Protein AF-A0A196SBV0-F1 (afdb_monomer_lite)

Radius of gyration: 21.86 Å; chains: 1; bounding box: 43×34×68 Å

Sequence (194 aa):
LLDDWTPYLQYMPNFSKSLNAQSQAASKAVFTDGDKLTALWTPADPPTWSLKLREDWLVMYRNDKDKEETWAPTTPEDLLDFARWIDAQKKAGVKEFEDVYAFSTAGGGNSLGVLGTWMPLMFGSVTVAPYGFYVDKNGEVQFGTTDGSYKEFLDYFKIIVEEQLIEPAWFTQQYAERKRTYAGKIGIEWMPGE

Organism: Blastocystis sp. subtype 1 (strain ATCC 50177 / NandII) (NCBI:txid478820)

Secondary structure (DSSP, 8-state):
-----GGGGGG-HHHHHHHTSGGGHHHHHHTEETTEE----PPPPPP-EEEEE-HHHHHHHHHHTT--TT----SHHHHHHHHHHHHHHHHTT-GGGTT-EEE----TTTS-TTHHHHGGGGTSS---TTTTEEE-TTS-EEEHHHHSHHHHHHHHHHHHHHTT-B-TTTTT--GGG-HHHHTT-EEEEEEE--

pLDDT: mean 91.01, std 7.14, range [54.16, 98.75]

Structure (mmCIF, N/CA/C/O backbone):
data_AF-A0A196SBV0-F1
#
_entry.id   AF-A0A196SBV0-F1
#
loop_
_atom_site.group_PDB
_atom_site.id
_atom_site.type_symbol
_atom_site.label_atom_id
_atom_site.label_alt_id
_atom_site.label_comp_id
_atom_site.label_asym_id
_atom_site.label_entity_id
_atom_site.label_seq_id
_atom_site.pdbx_PDB_ins_code
_atom_site.Cartn_x
_atom_site.Cartn_y
_atom_site.Cartn_z
_atom_site.occupancy
_atom_site.B_iso_or_equiv
_atom_site.auth_seq_id
_atom_site.auth_comp_id
_atom_site.auth_asym_id
_atom_site.auth_atom_id
_atom_site.pdbx_PDB_model_num
ATOM 1 N N . LEU A 1 1 ? 3.068 -8.689 -40.888 1.00 69.75 1 LEU A N 1
ATOM 2 C CA . LEU A 1 1 ? 2.992 -7.488 -40.028 1.00 69.75 1 LEU A CA 1
ATOM 3 C C . LEU A 1 1 ? 4.033 -6.492 -40.516 1.00 69.75 1 LEU A C 1
ATOM 5 O O . LEU A 1 1 ? 5.006 -6.937 -41.110 1.00 69.75 1 LEU A O 1
ATOM 9 N N . LEU A 1 2 ? 3.801 -5.195 -40.311 1.00 82.56 2 LEU A N 1
ATOM 10 C CA . LEU A 1 2 ? 4.805 -4.156 -40.553 1.00 82.56 2 LEU A CA 1
ATOM 11 C C . LEU A 1 2 ? 5.931 -4.307 -39.514 1.00 82.56 2 LEU A C 1
ATOM 13 O O . LEU A 1 2 ? 5.620 -4.443 -38.332 1.00 82.56 2 LEU A O 1
ATOM 17 N N . ASP A 1 3 ? 7.190 -4.325 -39.944 1.00 90.19 3 ASP A N 1
ATOM 18 C CA . ASP A 1 3 ? 8.380 -4.493 -39.091 1.00 90.19 3 ASP A CA 1
ATOM 19 C C . ASP A 1 3 ? 9.165 -3.186 -38.877 1.00 90.19 3 ASP A C 1
ATOM 21 O O . ASP A 1 3 ? 10.023 -3.126 -38.000 1.00 90.19 3 ASP A O 1
ATOM 25 N N . ASP A 1 4 ? 8.859 -2.144 -39.655 1.00 95.44 4 ASP A N 1
ATOM 26 C CA . ASP A 1 4 ? 9.494 -0.832 -39.557 1.00 95.44 4 ASP A CA 1
ATOM 27 C C . ASP A 1 4 ? 8.491 0.315 -39.774 1.00 95.44 4 ASP A C 1
ATOM 29 O O . ASP A 1 4 ? 7.921 0.502 -40.854 1.00 95.44 4 ASP A O 1
ATOM 33 N N . TRP A 1 5 ? 8.294 1.107 -38.723 1.00 94.12 5 TRP A N 1
ATOM 34 C CA . TRP A 1 5 ? 7.449 2.297 -38.701 1.00 94.12 5 TRP A CA 1
ATOM 35 C C . TRP A 1 5 ? 8.190 3.577 -39.103 1.00 94.12 5 TRP A C 1
ATOM 37 O O . TRP A 1 5 ? 7.534 4.594 -39.351 1.00 94.12 5 TRP A O 1
ATOM 47 N N . THR A 1 6 ? 9.523 3.555 -39.208 1.00 94.44 6 THR A N 1
ATOM 48 C CA . THR A 1 6 ? 10.350 4.735 -39.508 1.00 94.44 6 THR A CA 1
ATOM 49 C C . THR A 1 6 ? 9.888 5.492 -40.767 1.00 94.44 6 THR A C 1
ATOM 51 O O . THR A 1 6 ? 9.714 6.713 -40.679 1.00 94.44 6 THR A O 1
ATOM 54 N N . PRO A 1 7 ? 9.564 4.840 -41.910 1.00 95.06 7 PRO A N 1
ATOM 55 C CA . PRO A 1 7 ? 9.099 5.539 -43.117 1.00 95.06 7 PRO A CA 1
ATOM 56 C C . PRO A 1 7 ? 7.773 6.296 -42.945 1.00 95.06 7 PRO A C 1
ATOM 58 O O . PRO A 1 7 ? 7.466 7.210 -43.716 1.00 95.06 7 PRO A O 1
ATOM 61 N N . TYR A 1 8 ? 6.981 5.920 -41.939 1.00 94.06 8 TYR A N 1
ATOM 62 C CA . TYR A 1 8 ? 5.645 6.456 -41.697 1.00 94.06 8 TYR A CA 1
ATOM 63 C C . TYR A 1 8 ? 5.640 7.624 -40.708 1.00 94.06 8 TYR A C 1
ATOM 65 O O . TYR A 1 8 ? 4.631 8.322 -40.606 1.00 94.06 8 TYR A O 1
ATOM 73 N N . LEU A 1 9 ? 6.755 7.893 -40.015 1.00 92.19 9 LEU A N 1
ATOM 74 C CA . LEU A 1 9 ? 6.856 8.989 -39.040 1.00 92.19 9 LEU A CA 1
ATOM 75 C C . LEU A 1 9 ? 6.539 10.360 -39.654 1.00 92.19 9 LEU A C 1
ATOM 77 O O . LEU A 1 9 ? 5.968 11.213 -38.975 1.00 92.19 9 LEU A O 1
ATOM 81 N N . GLN A 1 10 ? 6.819 10.547 -40.949 1.00 94.38 10 GLN A N 1
ATOM 82 C CA . GLN A 1 10 ? 6.453 11.760 -41.693 1.00 94.38 10 GLN A CA 1
ATOM 83 C C . GLN A 1 10 ? 4.937 12.033 -41.703 1.00 94.38 10 GLN A C 1
ATOM 85 O O . GLN A 1 10 ? 4.517 13.186 -41.745 1.00 94.38 10 GLN A O 1
ATOM 90 N N . TYR A 1 11 ? 4.116 10.983 -41.623 1.00 95.38 11 TYR A N 1
ATOM 91 C CA . TYR A 1 11 ? 2.656 11.077 -41.570 1.00 95.38 11 TYR A CA 1
ATOM 92 C C . TYR A 1 11 ? 2.125 11.151 -40.130 1.00 95.38 11 TYR A C 1
ATOM 94 O O . TYR A 1 11 ? 0.928 11.341 -39.924 1.00 95.38 11 TYR A O 1
ATOM 102 N N . MET A 1 12 ? 3.000 11.025 -39.124 1.00 93.19 12 MET A N 1
ATOM 103 C CA . MET A 1 12 ? 2.658 10.999 -37.698 1.00 93.19 12 MET A CA 1
ATOM 104 C C . MET A 1 12 ? 3.457 12.052 -36.905 1.00 93.19 12 MET A C 1
ATOM 106 O O . MET A 1 12 ? 4.153 11.714 -35.943 1.00 93.19 12 MET A O 1
ATOM 110 N N . PRO A 1 13 ? 3.363 13.348 -37.257 1.00 91.50 13 PRO A N 1
ATOM 111 C CA . PRO A 1 13 ? 4.232 14.391 -36.705 1.00 91.50 13 PRO A CA 1
ATOM 112 C C . PRO A 1 13 ? 4.116 14.547 -35.180 1.00 91.50 13 PRO A C 1
ATOM 114 O O . PRO A 1 13 ? 5.113 14.804 -34.506 1.00 91.50 13 PRO A O 1
ATOM 117 N N . ASN A 1 14 ? 2.928 14.329 -34.607 1.00 90.69 14 ASN A N 1
ATOM 118 C CA . ASN A 1 14 ? 2.725 14.385 -33.155 1.00 90.69 14 ASN A CA 1
ATOM 119 C C . ASN A 1 14 ? 3.425 13.228 -32.430 1.00 90.69 14 ASN A C 1
ATOM 121 O O . ASN A 1 14 ? 4.072 13.444 -31.405 1.00 90.69 14 ASN A O 1
ATOM 125 N N . PHE A 1 15 ? 3.351 12.017 -32.988 1.00 91.06 15 PHE A N 1
ATOM 126 C CA . PHE A 1 15 ? 4.073 10.867 -32.453 1.00 91.06 15 PHE A CA 1
ATOM 127 C C . PHE A 1 15 ? 5.584 11.061 -32.603 1.00 91.06 15 PHE A C 1
ATOM 129 O O . PHE A 1 15 ? 6.313 10.907 -31.631 1.00 91.06 15 PHE A O 1
ATOM 136 N N . SER A 1 16 ? 6.057 11.513 -33.771 1.00 90.25 16 SER A N 1
ATOM 137 C CA . SER A 1 16 ? 7.479 11.797 -34.002 1.00 90.25 16 SER A CA 1
ATOM 138 C C . SER A 1 16 ? 8.038 12.854 -33.042 1.00 90.25 16 SER A C 1
ATOM 140 O O . SER A 1 16 ? 9.202 12.769 -32.649 1.00 90.25 16 SER A O 1
ATOM 142 N N . LYS A 1 17 ? 7.228 13.844 -32.645 1.00 89.06 17 LYS A N 1
ATOM 143 C CA . LYS A 1 17 ? 7.596 14.821 -31.613 1.00 89.06 17 LYS A CA 1
ATOM 144 C C . LYS A 1 17 ? 7.701 14.162 -30.236 1.00 89.06 17 LYS A C 1
ATOM 146 O O . LYS A 1 17 ? 8.674 14.400 -29.527 1.00 89.06 17 LYS A O 1
ATOM 151 N N . SER A 1 18 ? 6.725 13.327 -29.877 1.00 87.69 18 SER A N 1
ATOM 152 C CA . SER A 1 18 ? 6.702 12.592 -28.605 1.00 87.69 18 SER A CA 1
ATOM 153 C C . SER A 1 18 ? 7.858 11.597 -28.483 1.00 87.69 18 SER A C 1
ATOM 155 O O . SER A 1 18 ? 8.461 11.495 -27.421 1.00 87.69 18 SER A O 1
ATOM 157 N N . LEU A 1 19 ? 8.209 10.907 -29.572 1.00 87.38 19 LEU A N 1
ATOM 158 C CA . LEU A 1 19 ? 9.269 9.895 -29.639 1.00 87.38 19 LEU A CA 1
ATOM 159 C C . LEU A 1 19 ? 10.607 10.396 -29.072 1.00 87.38 19 LEU A C 1
ATOM 161 O O . LEU A 1 19 ? 11.362 9.632 -28.483 1.00 87.38 19 LEU A O 1
ATOM 165 N N . ASN A 1 20 ? 10.907 11.680 -29.269 1.00 84.69 20 ASN A N 1
ATOM 166 C CA . ASN A 1 20 ? 12.174 12.288 -28.868 1.00 84.69 20 ASN A CA 1
ATOM 167 C C . ASN A 1 20 ? 12.105 13.000 -27.507 1.00 84.69 20 ASN A C 1
ATOM 169 O O . ASN A 1 20 ? 13.074 13.641 -27.104 1.00 84.69 20 ASN A O 1
ATOM 173 N N . ALA A 1 21 ? 10.981 12.904 -26.792 1.00 87.69 21 ALA A N 1
ATOM 174 C CA . ALA A 1 21 ? 10.891 13.385 -25.422 1.00 87.69 21 ALA A CA 1
ATOM 175 C C . ALA A 1 21 ? 11.697 12.476 -24.481 1.00 87.69 21 ALA A C 1
ATOM 177 O O . ALA A 1 21 ? 11.686 11.253 -24.621 1.00 87.69 21 ALA A O 1
ATOM 178 N N . GLN A 1 22 ? 12.348 13.064 -23.472 1.00 85.81 22 GLN A N 1
ATOM 179 C CA . GLN A 1 22 ? 13.142 12.312 -22.490 1.00 85.81 22 GLN A CA 1
ATOM 180 C C . GLN A 1 22 ? 12.317 11.225 -21.780 1.00 85.81 22 GLN A C 1
ATOM 182 O O . GLN A 1 22 ? 12.821 10.133 -21.535 1.00 85.81 22 GLN A O 1
ATOM 187 N N . SER A 1 23 ? 11.032 11.487 -21.520 1.00 83.25 23 SER A N 1
ATOM 188 C CA . SER A 1 23 ? 10.106 10.522 -20.911 1.00 83.25 23 SER A CA 1
ATOM 189 C C . SER A 1 23 ? 9.844 9.277 -21.765 1.00 83.25 23 SER A C 1
ATOM 191 O O . SER A 1 23 ? 9.350 8.285 -21.243 1.00 83.25 23 SER A O 1
ATOM 193 N N . GLN A 1 24 ? 10.166 9.309 -23.061 1.00 87.75 24 GLN A N 1
ATOM 194 C CA . GLN A 1 24 ? 9.970 8.196 -23.992 1.00 87.75 24 GLN A CA 1
ATOM 195 C C . GLN A 1 24 ? 11.267 7.439 -24.298 1.00 87.75 24 GLN A C 1
ATOM 197 O O . GLN A 1 24 ? 11.232 6.466 -25.047 1.00 87.75 24 GLN A O 1
ATOM 202 N N . ALA A 1 25 ? 12.407 7.852 -23.731 1.00 87.50 25 ALA A N 1
ATOM 203 C CA . ALA A 1 25 ? 13.714 7.296 -24.079 1.00 87.50 25 ALA A CA 1
ATOM 204 C C . ALA A 1 25 ? 13.798 5.778 -23.842 1.00 87.50 25 ALA A C 1
ATOM 206 O O . ALA A 1 25 ? 14.293 5.054 -24.704 1.00 87.50 25 ALA A O 1
ATOM 207 N N . ALA A 1 26 ? 13.263 5.294 -22.716 1.00 85.50 26 ALA A N 1
ATOM 208 C CA . ALA A 1 26 ? 13.253 3.868 -22.392 1.00 85.50 26 ALA A CA 1
ATOM 209 C C . ALA A 1 26 ? 12.385 3.066 -23.375 1.00 85.50 26 ALA A C 1
ATOM 211 O O . ALA A 1 26 ? 12.860 2.106 -23.974 1.00 85.50 26 ALA A O 1
ATOM 212 N N . SER A 1 27 ? 11.140 3.494 -23.609 1.00 88.81 27 SER A N 1
ATOM 213 C CA . SER A 1 27 ? 10.242 2.841 -24.572 1.00 88.81 27 SER A CA 1
ATOM 214 C C . SER A 1 27 ? 10.819 2.856 -25.987 1.00 88.81 27 SER A C 1
ATOM 216 O O . SER A 1 27 ? 10.769 1.845 -26.681 1.00 88.81 27 SER A O 1
ATOM 218 N N . LYS A 1 28 ? 11.441 3.970 -26.395 1.00 90.12 28 LYS A N 1
ATOM 219 C CA . LYS A 1 28 ? 12.124 4.076 -27.686 1.00 90.12 28 LYS A CA 1
ATOM 220 C C . LYS A 1 28 ? 13.259 3.069 -27.807 1.00 90.12 28 LYS A C 1
ATOM 222 O O . LYS A 1 28 ? 13.342 2.416 -28.837 1.00 90.12 28 LYS A O 1
ATOM 227 N N . ALA A 1 29 ? 14.091 2.911 -26.779 1.00 88.75 29 ALA A N 1
ATOM 228 C CA . ALA A 1 29 ? 15.166 1.921 -26.789 1.00 88.75 29 ALA A CA 1
ATOM 229 C C . ALA A 1 29 ? 14.636 0.482 -26.924 1.00 88.75 29 ALA A C 1
ATOM 231 O O . ALA A 1 29 ? 15.217 -0.309 -27.655 1.00 88.75 29 ALA A O 1
ATOM 232 N N . VAL A 1 30 ? 13.515 0.158 -26.272 1.00 88.44 30 VAL A N 1
ATOM 233 C CA . VAL A 1 30 ? 12.894 -1.178 -26.342 1.00 88.44 30 VAL A CA 1
ATOM 234 C C . VAL A 1 30 ? 12.272 -1.459 -27.712 1.00 88.44 30 VAL A C 1
ATOM 236 O O . VAL A 1 30 ? 12.349 -2.580 -28.206 1.00 88.44 30 VAL A O 1
ATOM 239 N N . PHE A 1 31 ? 11.657 -0.453 -28.335 1.00 92.12 31 PHE A N 1
ATOM 240 C CA . PHE A 1 31 ? 10.947 -0.597 -29.611 1.00 92.12 31 PHE A CA 1
ATOM 241 C C . PHE A 1 31 ? 11.755 -0.130 -30.825 1.00 92.12 31 PHE A C 1
ATOM 243 O O . PHE A 1 31 ? 11.181 0.118 -31.885 1.00 92.12 31 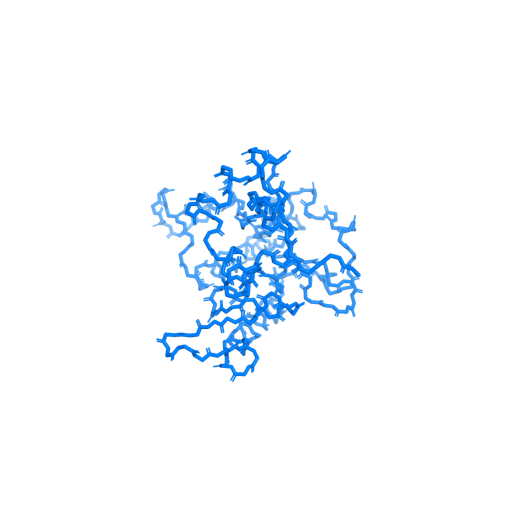PHE A O 1
ATOM 250 N N . THR A 1 32 ? 13.075 -0.003 -30.686 1.00 92.62 32 THR A N 1
ATOM 251 C CA . THR A 1 32 ? 13.975 0.296 -31.803 1.00 92.62 32 THR A CA 1
ATOM 252 C C . THR A 1 32 ? 14.979 -0.840 -31.963 1.00 92.62 32 THR A C 1
ATOM 254 O O . THR A 1 32 ? 15.697 -1.167 -31.023 1.00 92.62 32 THR A O 1
ATOM 257 N N . ASP A 1 33 ? 15.043 -1.423 -33.159 1.00 92.62 33 ASP A N 1
ATOM 258 C CA . ASP A 1 33 ? 16.046 -2.420 -33.543 1.00 92.62 33 ASP A CA 1
ATOM 259 C C . ASP A 1 33 ? 16.971 -1.817 -34.609 1.00 92.62 33 ASP A C 1
ATOM 261 O O . ASP A 1 33 ? 16.584 -1.620 -35.766 1.00 92.62 33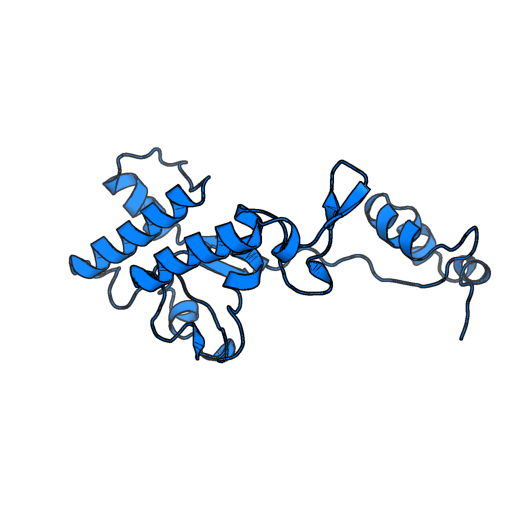 ASP A O 1
ATOM 265 N N . GLY A 1 34 ? 18.181 -1.431 -34.196 1.00 90.19 34 GLY A N 1
ATOM 266 C CA . GLY A 1 34 ? 19.082 -0.620 -35.016 1.00 90.19 34 GLY A CA 1
ATOM 267 C C . GLY A 1 34 ? 18.456 0.735 -35.357 1.00 90.19 34 GLY A C 1
ATOM 268 O O . GLY A 1 34 ? 18.211 1.546 -34.469 1.00 90.19 34 GLY A O 1
ATOM 269 N N . ASP A 1 35 ? 18.178 0.965 -36.641 1.00 89.56 35 ASP A N 1
ATOM 270 C CA . ASP A 1 35 ? 17.532 2.191 -37.139 1.00 89.56 35 ASP A CA 1
ATOM 271 C C . ASP A 1 35 ? 16.015 2.025 -37.366 1.00 89.56 35 ASP A C 1
ATOM 273 O O . ASP A 1 35 ? 15.333 2.949 -37.825 1.00 89.56 35 ASP A O 1
ATOM 277 N N . LYS A 1 36 ? 15.468 0.838 -37.075 1.00 94.44 36 LYS A N 1
ATOM 278 C CA . LYS A 1 36 ? 14.065 0.501 -37.331 1.00 94.44 36 LYS A CA 1
ATOM 279 C C . LYS A 1 36 ? 13.223 0.703 -36.090 1.00 94.44 36 LYS A C 1
ATOM 281 O O . LYS A 1 36 ? 13.514 0.137 -35.038 1.00 94.44 36 LYS A O 1
ATOM 286 N N . LEU A 1 37 ? 12.126 1.436 -36.234 1.00 94.19 37 LEU A N 1
ATOM 287 C CA . LEU A 1 37 ? 11.123 1.536 -35.183 1.00 94.19 37 LEU A CA 1
ATOM 288 C C . LEU A 1 37 ? 10.146 0.361 -35.319 1.00 94.19 37 LEU A C 1
ATOM 290 O O . LEU A 1 37 ? 9.341 0.333 -36.245 1.00 94.19 37 LEU A O 1
ATOM 294 N N . THR A 1 38 ? 10.194 -0.609 -34.410 1.00 95.06 38 THR A N 1
ATOM 295 C CA . THR A 1 38 ? 9.445 -1.874 -34.532 1.00 95.06 38 THR A CA 1
ATOM 296 C C . THR A 1 38 ? 8.012 -1.786 -34.007 1.00 95.06 38 THR A C 1
ATOM 298 O O . THR A 1 38 ? 7.176 -2.627 -34.344 1.00 95.06 38 THR A O 1
ATOM 301 N N . ALA A 1 39 ? 7.680 -0.748 -33.232 1.00 92.38 39 ALA A N 1
ATOM 302 C CA . ALA A 1 39 ? 6.333 -0.530 -32.713 1.00 92.38 39 ALA A CA 1
ATOM 303 C C . ALA A 1 39 ? 5.983 0.955 -32.535 1.00 92.38 39 ALA A C 1
ATOM 305 O O . ALA A 1 39 ? 6.850 1.810 -32.365 1.00 92.38 39 ALA A O 1
ATOM 306 N N . LEU A 1 40 ? 4.679 1.238 -32.509 1.00 90.94 40 LEU A N 1
ATOM 307 C CA . LEU A 1 40 ? 4.115 2.485 -31.993 1.00 90.94 40 LEU A CA 1
ATOM 308 C C . LEU A 1 40 ? 3.543 2.231 -30.596 1.00 90.94 40 LEU A C 1
ATOM 310 O O . LEU A 1 40 ? 2.972 1.170 -30.348 1.00 90.94 40 LEU A O 1
ATOM 314 N N . TRP A 1 41 ? 3.652 3.209 -29.701 1.00 90.19 41 TRP A N 1
ATOM 315 C CA . TRP A 1 41 ? 3.112 3.127 -28.343 1.00 90.19 41 TRP A CA 1
ATOM 316 C C . TRP A 1 41 ? 2.501 4.457 -27.909 1.00 90.19 41 TRP A C 1
ATOM 318 O O . TRP A 1 41 ? 2.704 5.503 -28.530 1.00 90.19 41 TRP A O 1
ATOM 328 N N . THR A 1 42 ? 1.747 4.417 -26.821 1.00 84.19 42 THR A N 1
ATOM 329 C CA . THR A 1 42 ? 1.260 5.611 -26.136 1.00 84.19 42 THR A CA 1
ATOM 330 C C . THR A 1 42 ? 2.157 5.917 -24.939 1.00 84.19 42 THR A C 1
ATOM 332 O O . THR A 1 42 ? 2.689 4.985 -24.330 1.00 84.19 42 THR A O 1
ATOM 335 N N . PRO A 1 43 ? 2.339 7.199 -24.575 1.00 79.94 43 PRO A N 1
ATOM 336 C CA . PRO A 1 43 ? 2.979 7.557 -23.316 1.00 79.94 43 PRO A CA 1
ATOM 337 C C . PRO A 1 43 ? 2.322 6.834 -22.138 1.00 79.94 43 PRO A C 1
ATOM 339 O O . PRO A 1 43 ? 1.121 6.568 -22.172 1.00 79.94 43 PRO A O 1
ATOM 342 N N . ALA A 1 44 ? 3.108 6.532 -21.105 1.00 75.12 44 ALA A N 1
ATOM 343 C CA . ALA A 1 44 ? 2.566 5.986 -19.870 1.00 75.12 44 ALA A CA 1
ATOM 344 C C . ALA A 1 44 ? 1.599 6.990 -19.227 1.00 75.12 44 ALA A C 1
ATOM 346 O O . ALA A 1 44 ? 1.893 8.189 -19.169 1.00 75.12 44 ALA A O 1
ATOM 347 N N . ASP A 1 45 ? 0.470 6.487 -18.733 1.00 77.50 45 ASP A N 1
ATOM 348 C CA . ASP A 1 45 ? -0.453 7.285 -17.937 1.00 77.50 45 ASP A CA 1
ATOM 349 C C . ASP A 1 45 ? 0.196 7.673 -16.597 1.00 77.50 45 ASP A C 1
ATOM 351 O O . ASP A 1 45 ? 1.006 6.909 -16.054 1.00 77.50 45 ASP A O 1
ATOM 355 N N . PRO A 1 46 ? -0.146 8.846 -16.031 1.00 77.75 46 PRO A N 1
ATOM 356 C CA . PRO A 1 46 ? 0.246 9.187 -14.672 1.00 77.75 46 PRO A CA 1
ATOM 357 C C . PRO A 1 46 ? -0.201 8.098 -13.684 1.00 77.75 46 PRO A C 1
ATOM 359 O O . PRO A 1 46 ? -1.280 7.524 -13.862 1.00 77.75 46 PRO A O 1
ATOM 362 N N . PRO A 1 47 ? 0.579 7.820 -12.623 1.00 77.62 47 PRO A N 1
ATOM 363 C CA . PRO A 1 47 ? 0.168 6.862 -11.609 1.00 77.62 47 PRO A CA 1
ATOM 364 C C . PRO A 1 47 ? -1.134 7.338 -10.966 1.00 77.62 47 PRO A C 1
ATOM 366 O O . PRO A 1 47 ? -1.190 8.400 -10.350 1.00 77.62 47 PRO A O 1
ATOM 369 N N . THR A 1 48 ? -2.187 6.542 -11.121 1.00 84.75 48 THR A N 1
ATOM 370 C CA . THR A 1 48 ? -3.498 6.843 -10.544 1.00 84.75 48 THR A CA 1
ATOM 371 C C . THR A 1 48 ? -3.670 6.251 -9.161 1.00 84.75 48 THR A C 1
ATOM 373 O O . THR A 1 48 ? -4.638 6.594 -8.512 1.00 84.75 48 THR A O 1
ATOM 376 N N . TRP A 1 49 ? -2.766 5.394 -8.682 1.00 87.00 49 TRP A N 1
ATOM 377 C CA . TRP A 1 49 ? -2.852 4.766 -7.364 1.00 87.00 49 TRP A CA 1
ATOM 378 C C . TRP A 1 49 ? -1.758 5.266 -6.431 1.00 87.00 49 TRP A C 1
ATOM 380 O O . TRP A 1 49 ? -0.624 5.488 -6.858 1.00 87.00 49 TRP A O 1
ATOM 390 N N . SER A 1 50 ? -2.100 5.411 -5.154 1.00 89.00 50 SER A N 1
ATOM 391 C CA . SER A 1 50 ? -1.162 5.828 -4.116 1.00 89.00 50 SER A CA 1
ATOM 392 C C . SER A 1 50 ? -1.489 5.203 -2.762 1.00 89.00 50 SER A C 1
ATOM 394 O O . SER A 1 50 ? -2.605 4.730 -2.520 1.00 89.00 50 SER A O 1
ATOM 396 N N . LEU A 1 51 ? -0.490 5.199 -1.875 1.00 91.88 51 LEU A N 1
ATOM 397 C CA . LEU A 1 51 ? -0.663 4.828 -0.478 1.00 91.88 51 LEU A CA 1
ATOM 398 C C . LEU A 1 51 ? -1.333 6.001 0.232 1.00 91.88 51 LEU A C 1
ATOM 400 O O . LEU A 1 51 ? -0.859 7.135 0.163 1.00 91.88 51 LEU A O 1
ATOM 404 N N . LYS A 1 52 ? -2.437 5.717 0.908 1.00 92.38 52 LYS A N 1
ATOM 405 C CA . LYS A 1 52 ? -3.250 6.679 1.637 1.00 92.38 52 LYS A CA 1
ATOM 406 C C . LYS A 1 52 ? -3.333 6.250 3.088 1.00 92.38 52 LYS A C 1
ATOM 408 O O . LYS A 1 52 ? -3.529 5.074 3.392 1.00 92.38 52 LYS A O 1
ATOM 413 N N . LEU A 1 53 ? -3.186 7.227 3.970 1.00 95.44 53 LEU A N 1
ATOM 414 C CA . LEU A 1 53 ? -3.333 7.055 5.403 1.00 95.44 53 LEU A CA 1
ATOM 415 C C . LEU A 1 53 ? -4.483 7.933 5.888 1.00 95.44 53 LEU A C 1
ATOM 417 O O . LEU A 1 53 ? -4.722 9.018 5.354 1.00 95.44 53 LEU A O 1
ATOM 421 N N . ARG A 1 54 ? -5.200 7.462 6.905 1.00 96.06 54 ARG A N 1
ATOM 422 C CA . ARG A 1 54 ? -6.243 8.236 7.579 1.00 96.06 54 ARG A CA 1
ATOM 423 C C . ARG A 1 54 ? -5.630 9.363 8.391 1.00 96.06 54 ARG A C 1
ATOM 425 O O . ARG A 1 54 ? -5.167 9.145 9.505 1.00 96.06 54 ARG A O 1
ATOM 432 N N . GLU A 1 55 ? -5.632 10.564 7.820 1.00 96.00 55 GLU A N 1
ATOM 433 C CA . GLU A 1 55 ? -4.993 11.731 8.433 1.00 96.00 55 GLU A CA 1
ATOM 434 C C . GLU A 1 55 ? -5.613 12.102 9.784 1.00 96.00 55 GLU A C 1
ATOM 436 O O . GLU A 1 55 ? -4.897 12.430 10.723 1.00 96.00 55 GLU A O 1
ATOM 441 N N . ASP A 1 56 ? -6.930 11.973 9.935 1.00 96.56 56 ASP A N 1
ATOM 442 C CA . ASP A 1 56 ? -7.607 12.185 11.215 1.00 96.56 56 ASP A CA 1
ATOM 443 C C . ASP A 1 56 ? -7.114 11.213 12.300 1.00 96.56 56 ASP A C 1
ATOM 445 O O . ASP A 1 56 ? -6.911 11.610 13.447 1.00 96.56 56 ASP A O 1
ATOM 449 N N . TRP A 1 57 ? -6.835 9.960 11.936 1.00 97.69 57 TRP A N 1
ATOM 450 C CA . TRP A 1 57 ? -6.251 8.978 12.853 1.00 97.69 57 TRP A CA 1
ATOM 451 C C . TRP A 1 57 ? -4.761 9.218 13.089 1.00 97.69 57 TRP A C 1
ATOM 453 O O . TRP A 1 57 ? -4.292 9.023 14.207 1.00 97.69 57 TRP A O 1
ATOM 463 N N . LEU A 1 58 ? -4.018 9.679 12.079 1.00 97.44 58 LEU A N 1
ATOM 464 C CA . LEU A 1 58 ? -2.621 10.084 12.244 1.00 97.44 58 LEU A CA 1
ATOM 465 C C . LEU A 1 58 ? -2.491 11.263 13.209 1.00 97.44 58 LEU A C 1
ATOM 467 O O . LEU A 1 58 ? -1.609 11.242 14.059 1.00 97.44 58 LEU A O 1
ATOM 471 N N . VAL A 1 59 ? -3.384 12.253 13.146 1.00 98.00 59 VAL A N 1
ATOM 472 C CA . VAL A 1 59 ? -3.414 13.368 14.107 1.00 98.00 59 VAL A CA 1
ATOM 473 C C . VAL A 1 59 ? -3.634 12.851 15.530 1.00 98.00 59 VAL A C 1
ATOM 475 O O . VAL A 1 59 ? -2.915 13.242 16.449 1.00 98.00 59 VAL A O 1
ATOM 478 N N . MET A 1 60 ? -4.581 11.929 15.724 1.00 97.44 60 MET A N 1
ATOM 479 C CA . MET A 1 60 ? -4.802 11.295 17.029 1.00 97.44 60 MET A CA 1
ATOM 480 C C . MET A 1 60 ? -3.577 10.497 17.501 1.00 97.44 60 MET A C 1
ATOM 482 O O . MET A 1 60 ? -3.200 10.601 18.667 1.00 97.44 60 MET A O 1
ATOM 486 N N . TYR A 1 61 ? -2.924 9.755 16.603 1.00 98.12 61 TYR A N 1
ATOM 487 C CA . TYR A 1 61 ? -1.686 9.032 16.891 1.00 98.12 61 TYR A CA 1
ATOM 488 C C . TYR A 1 61 ? -0.551 9.975 17.297 1.00 98.12 61 TYR A C 1
ATOM 490 O O . TYR A 1 61 ? 0.130 9.715 18.287 1.00 98.12 61 TYR A O 1
ATOM 498 N N . ARG A 1 62 ? -0.359 11.087 16.574 1.00 98.19 62 ARG A N 1
ATOM 499 C CA . ARG A 1 62 ? 0.668 12.089 16.892 1.00 98.19 62 ARG A CA 1
ATOM 500 C C . ARG A 1 62 ? 0.463 12.648 18.294 1.00 98.19 62 ARG A C 1
ATOM 502 O O . ARG A 1 62 ? 1.415 12.688 19.065 1.00 98.19 62 ARG A O 1
ATOM 509 N N . ASN A 1 63 ? -0.777 12.984 18.643 1.00 97.25 63 ASN A N 1
ATOM 510 C CA . ASN A 1 63 ? -1.121 13.471 19.977 1.00 97.25 63 ASN A CA 1
ATOM 511 C C . ASN A 1 63 ? -0.887 12.407 21.066 1.00 97.25 63 ASN A C 1
ATOM 513 O O . ASN A 1 63 ? -0.345 12.728 22.118 1.00 97.25 63 ASN A O 1
ATOM 517 N N . ASP A 1 64 ? -1.261 11.144 20.825 1.00 97.19 64 ASP A N 1
ATOM 518 C CA . ASP A 1 64 ? -1.057 10.042 21.786 1.00 97.19 64 ASP A CA 1
ATOM 519 C C . ASP A 1 64 ? 0.427 9.693 21.987 1.00 97.19 64 ASP A C 1
ATOM 521 O O . ASP A 1 64 ? 0.833 9.268 23.069 1.00 97.19 64 ASP A O 1
ATOM 525 N N . LYS A 1 65 ? 1.247 9.854 20.942 1.00 97.12 65 LYS A N 1
ATOM 526 C CA . LYS A 1 65 ? 2.673 9.491 20.932 1.00 97.12 65 LYS A CA 1
ATOM 527 C C . LYS A 1 65 ? 3.627 10.671 21.082 1.00 97.12 65 LYS A C 1
ATOM 529 O O . LYS A 1 65 ? 4.828 10.467 20.908 1.00 97.12 65 LYS A O 1
ATOM 534 N N . ASP A 1 66 ? 3.107 11.859 21.390 1.00 96.44 66 ASP A N 1
ATOM 535 C CA . ASP A 1 66 ? 3.878 13.102 21.516 1.00 96.44 66 ASP A CA 1
ATOM 536 C C . ASP A 1 66 ? 4.800 13.340 20.300 1.00 96.44 66 ASP A C 1
ATOM 538 O O . ASP A 1 66 ? 6.001 13.586 20.413 1.00 96.44 66 ASP A O 1
ATOM 542 N N . LYS A 1 67 ? 4.244 13.157 19.094 1.00 96.50 67 LYS A N 1
ATOM 543 C CA . LYS A 1 67 ? 4.936 13.395 17.820 1.00 96.50 67 LYS A CA 1
ATOM 544 C C . LYS A 1 67 ? 4.662 14.809 17.324 1.00 96.50 67 LYS A C 1
ATOM 546 O O . LYS A 1 67 ? 3.602 15.378 17.572 1.00 96.50 67 LYS A O 1
ATOM 551 N N . GLU A 1 68 ? 5.595 15.334 16.539 1.00 96.12 68 GLU A N 1
ATOM 552 C CA . GLU A 1 68 ? 5.413 16.601 15.831 1.00 96.12 68 GLU A CA 1
ATOM 553 C C . GLU A 1 68 ? 4.203 16.552 14.884 1.00 96.12 68 GLU A C 1
ATOM 555 O O . GLU A 1 68 ? 3.884 15.508 14.311 1.00 96.12 68 GLU A O 1
ATOM 560 N N . GLU A 1 69 ? 3.558 17.700 14.666 1.00 94.25 69 GLU A N 1
ATOM 561 C CA . GLU A 1 69 ? 2.374 17.832 13.801 1.00 94.25 69 GLU A CA 1
ATOM 562 C C . GLU A 1 69 ? 2.631 17.357 12.361 1.00 94.25 69 GLU A C 1
ATOM 564 O O . GLU A 1 69 ? 1.742 16.809 11.712 1.00 94.25 69 GLU A O 1
ATOM 569 N N . THR A 1 70 ? 3.864 17.523 11.883 1.00 93.19 70 THR A N 1
ATOM 570 C CA . THR A 1 70 ? 4.323 17.143 10.540 1.00 93.19 70 THR A CA 1
ATOM 571 C C . THR A 1 70 ? 4.806 15.698 10.445 1.00 93.19 70 THR A C 1
ATOM 573 O O . THR A 1 70 ? 5.194 15.261 9.360 1.00 93.19 70 THR A O 1
ATOM 576 N N . TRP A 1 71 ? 4.814 14.946 11.550 1.00 95.88 71 TRP A N 1
ATOM 577 C CA . TRP A 1 71 ? 5.300 13.572 11.544 1.00 95.88 71 TRP A CA 1
ATOM 578 C C . TRP A 1 71 ? 4.451 12.699 10.613 1.00 95.88 71 TRP A C 1
ATOM 580 O O . TRP A 1 71 ? 3.221 12.699 10.668 1.00 95.88 71 TRP A O 1
ATOM 590 N N . ALA A 1 72 ? 5.104 11.897 9.785 1.00 93.75 72 ALA A N 1
ATOM 591 C CA . ALA A 1 72 ? 4.460 10.875 8.976 1.00 93.75 72 ALA A CA 1
ATOM 592 C C . ALA A 1 72 ? 5.289 9.587 9.050 1.00 93.75 72 ALA A C 1
ATOM 594 O O . ALA A 1 72 ? 6.497 9.668 9.284 1.00 93.75 72 ALA A O 1
ATOM 595 N N . PRO A 1 73 ? 4.680 8.409 8.836 1.00 95.12 73 PRO A N 1
ATOM 596 C CA . PRO A 1 73 ? 5.431 7.167 8.743 1.00 95.12 73 PRO A CA 1
ATOM 597 C C . PRO A 1 73 ? 6.475 7.238 7.626 1.00 95.12 73 PRO A C 1
ATOM 599 O O . PRO A 1 73 ? 6.147 7.565 6.485 1.00 95.12 73 PRO A O 1
ATOM 602 N N . THR A 1 74 ? 7.727 6.922 7.954 1.00 94.94 74 THR A N 1
ATOM 603 C CA . THR A 1 74 ? 8.847 6.921 6.993 1.00 94.94 74 THR A CA 1
ATOM 604 C C . THR A 1 74 ? 9.493 5.550 6.835 1.00 94.94 74 THR A C 1
ATOM 606 O O . THR A 1 74 ? 10.312 5.350 5.940 1.00 94.94 74 THR A O 1
ATOM 609 N N . THR A 1 75 ? 9.108 4.597 7.682 1.00 95.88 75 THR A N 1
ATOM 610 C CA . THR A 1 75 ? 9.627 3.231 7.699 1.00 95.88 75 THR A CA 1
ATOM 611 C C . THR A 1 75 ? 8.486 2.208 7.782 1.00 95.88 75 THR A C 1
ATOM 613 O O . THR A 1 75 ? 7.381 2.548 8.218 1.00 95.88 75 THR A O 1
ATOM 616 N N . PRO A 1 76 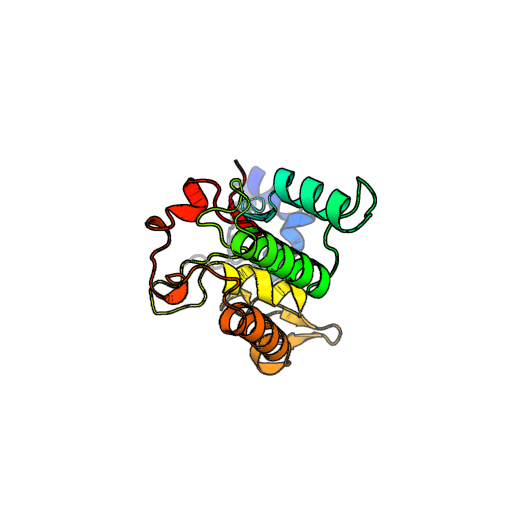? 8.730 0.936 7.409 1.00 96.25 76 PRO A N 1
ATOM 617 C CA . PRO A 1 76 ? 7.763 -0.141 7.635 1.00 96.25 76 PRO A CA 1
ATOM 618 C C . PRO A 1 76 ? 7.365 -0.287 9.109 1.00 96.25 76 PRO A C 1
ATOM 620 O O . PRO A 1 76 ? 6.207 -0.586 9.406 1.00 96.25 76 PRO A O 1
ATOM 623 N N . GLU A 1 77 ? 8.301 -0.036 10.027 1.00 97.50 77 GLU A N 1
ATOM 624 C CA . GLU A 1 77 ? 8.054 -0.101 11.468 1.00 97.50 77 GLU A CA 1
ATOM 625 C C . GLU A 1 77 ? 7.123 1.029 11.931 1.00 97.50 77 GLU A C 1
ATOM 627 O O . GLU A 1 77 ? 6.190 0.767 12.679 1.00 97.50 77 GLU A O 1
ATOM 632 N N . ASP A 1 78 ? 7.268 2.253 11.401 1.00 97.50 78 ASP A N 1
ATOM 633 C CA . ASP A 1 78 ? 6.335 3.354 11.699 1.00 97.50 78 ASP A CA 1
ATOM 634 C C . ASP A 1 78 ? 4.895 3.016 11.274 1.00 97.50 78 ASP A C 1
ATOM 636 O O . ASP A 1 78 ? 3.934 3.339 11.977 1.00 97.50 78 ASP A O 1
ATOM 640 N N . LEU A 1 79 ? 4.732 2.366 10.112 1.00 97.62 79 LEU A N 1
ATOM 641 C CA . LEU A 1 79 ? 3.422 1.911 9.632 1.00 97.62 79 LEU A CA 1
ATOM 642 C C . LEU A 1 79 ? 2.842 0.823 10.537 1.00 97.62 79 LEU A C 1
ATOM 644 O O . LEU A 1 79 ? 1.636 0.814 10.793 1.00 97.62 79 LEU A O 1
ATOM 648 N 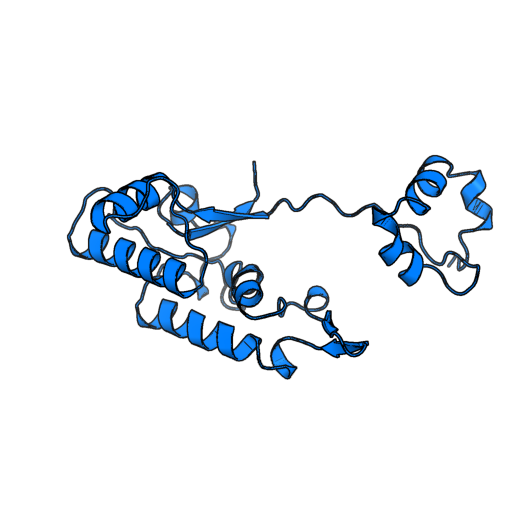N . LEU A 1 80 ? 3.690 -0.083 11.023 1.00 98.25 80 LEU A N 1
ATOM 649 C CA . LEU A 1 80 ? 3.281 -1.163 11.909 1.00 98.25 80 LEU A CA 1
ATOM 650 C C . LEU A 1 80 ? 2.910 -0.641 13.302 1.00 98.25 80 LEU A C 1
ATOM 652 O O . LEU A 1 80 ? 1.898 -1.057 13.863 1.00 98.25 80 LEU A O 1
ATOM 656 N N . ASP A 1 81 ? 3.659 0.322 13.830 1.00 98.44 81 ASP A N 1
ATOM 657 C CA . ASP A 1 81 ? 3.356 0.989 15.096 1.00 98.44 81 ASP A CA 1
ATOM 658 C C . ASP A 1 81 ? 2.045 1.774 15.020 1.00 98.44 81 ASP A C 1
ATOM 660 O O . ASP A 1 81 ? 1.210 1.687 15.927 1.00 98.44 81 ASP A O 1
ATOM 664 N N . PHE A 1 82 ? 1.804 2.474 13.908 1.00 98.56 82 PHE A N 1
ATOM 665 C CA . PHE A 1 82 ? 0.515 3.115 13.661 1.00 98.56 82 PHE A CA 1
ATOM 666 C C . PHE A 1 82 ? -0.622 2.083 13.568 1.00 98.56 82 PHE A C 1
ATOM 668 O O . PHE A 1 82 ? -1.675 2.265 14.182 1.00 98.56 82 PHE A O 1
ATOM 675 N N . ALA A 1 83 ? -0.405 0.959 12.880 1.00 98.56 83 ALA A N 1
ATOM 676 C CA . ALA A 1 83 ? -1.385 -0.119 12.773 1.00 98.56 83 ALA A CA 1
ATOM 677 C C . ALA A 1 83 ? -1.735 -0.749 14.133 1.00 98.56 83 ALA A C 1
ATOM 679 O O . ALA A 1 83 ? -2.914 -0.930 14.452 1.00 98.56 83 ALA A O 1
ATOM 680 N N . ARG A 1 84 ? -0.725 -1.027 14.964 1.00 98.75 84 ARG A N 1
ATOM 681 C CA . ARG A 1 84 ? -0.892 -1.522 16.339 1.00 98.75 84 ARG A CA 1
ATOM 682 C C . ARG A 1 84 ? -1.623 -0.517 17.217 1.00 98.75 84 ARG A C 1
ATOM 684 O O . ARG A 1 84 ? -2.439 -0.909 18.048 1.00 98.75 84 ARG A O 1
ATOM 691 N N . TRP A 1 85 ? -1.369 0.776 17.031 1.00 98.62 85 TRP A N 1
ATOM 692 C CA . TRP A 1 85 ? -2.089 1.819 17.752 1.00 98.62 85 TRP A CA 1
ATOM 693 C C . TRP A 1 85 ? -3.577 1.857 17.381 1.00 98.62 85 TRP A C 1
ATOM 695 O O . TRP A 1 85 ? -4.406 1.897 18.288 1.00 98.62 85 TRP A O 1
ATOM 705 N N . ILE A 1 86 ? -3.930 1.760 16.092 1.00 98.62 86 ILE A N 1
ATOM 706 C CA . ILE A 1 86 ? -5.333 1.665 15.635 1.00 98.62 86 ILE A CA 1
ATOM 707 C C . ILE A 1 86 ? -6.037 0.492 16.334 1.00 98.62 86 ILE A C 1
ATOM 709 O O . ILE A 1 86 ? -7.143 0.639 16.862 1.00 98.62 86 ILE A O 1
ATOM 713 N N . ASP A 1 87 ? -5.388 -0.672 16.371 1.00 98.44 87 ASP A N 1
ATOM 714 C CA . ASP A 1 87 ? -5.926 -1.861 17.035 1.00 98.44 87 ASP A CA 1
ATOM 715 C C . ASP A 1 87 ? -6.032 -1.690 18.565 1.00 98.44 87 ASP A C 1
ATOM 717 O O . ASP A 1 87 ? -7.022 -2.102 19.175 1.00 98.44 87 ASP A O 1
ATOM 721 N N . ALA A 1 88 ? -5.080 -1.001 19.197 1.00 98.44 88 ALA A N 1
ATOM 722 C CA . ALA A 1 88 ? -5.152 -0.665 20.616 1.00 98.44 88 ALA A CA 1
ATOM 723 C C . ALA A 1 88 ? -6.341 0.259 20.937 1.00 98.44 88 ALA A C 1
ATOM 725 O O . ALA A 1 88 ? -7.053 0.002 21.908 1.00 98.44 88 ALA A O 1
ATOM 726 N N . GLN A 1 89 ? -6.610 1.279 20.112 1.00 98.44 89 GLN A N 1
ATOM 727 C CA . GLN A 1 89 ? -7.776 2.161 20.283 1.00 98.44 89 GLN A CA 1
ATOM 728 C C . GLN A 1 89 ? -9.093 1.387 20.143 1.00 98.44 89 GLN A C 1
ATOM 730 O O . GLN A 1 89 ? -10.015 1.557 20.946 1.00 98.44 89 GLN A O 1
ATOM 735 N N . LYS A 1 90 ? -9.162 0.470 19.170 1.00 97.50 90 LYS A N 1
ATOM 736 C CA . LYS A 1 90 ? -10.294 -0.449 18.996 1.00 97.50 90 LYS A CA 1
ATOM 737 C C . LYS A 1 90 ? -10.503 -1.333 20.227 1.00 97.50 90 LYS A C 1
ATOM 739 O O . LYS A 1 90 ? -11.622 -1.432 20.725 1.00 97.50 90 LYS A O 1
ATOM 744 N N . LYS A 1 91 ? -9.439 -1.951 20.752 1.00 97.06 91 LYS A N 1
ATOM 745 C CA . LYS A 1 91 ? -9.483 -2.789 21.968 1.00 97.06 91 LYS A CA 1
ATOM 746 C C . LYS A 1 91 ? -9.857 -1.993 23.220 1.00 97.06 91 LYS A C 1
ATOM 748 O O . LYS A 1 91 ? -10.512 -2.536 24.105 1.00 97.06 91 LYS A O 1
ATOM 753 N N . ALA A 1 92 ? -9.483 -0.716 23.278 1.00 97.69 92 ALA A N 1
ATOM 754 C CA . ALA A 1 92 ? -9.873 0.207 24.341 1.00 97.69 92 ALA A CA 1
ATOM 755 C C . ALA A 1 92 ? -11.341 0.669 24.247 1.00 97.69 92 ALA A C 1
ATOM 757 O O . ALA A 1 92 ? -11.831 1.314 25.172 1.00 97.69 92 ALA A O 1
ATOM 758 N N . GLY A 1 93 ? -12.055 0.335 23.165 1.00 96.81 93 GLY A N 1
ATOM 759 C CA . GLY A 1 93 ? -13.456 0.711 22.977 1.00 96.81 93 GLY A CA 1
ATOM 760 C C . GLY A 1 93 ? -13.652 2.184 22.617 1.00 96.81 93 GLY A C 1
ATOM 761 O O . GLY A 1 93 ? -14.703 2.750 22.918 1.00 96.81 93 GLY A O 1
ATOM 762 N N . VAL A 1 94 ? -12.655 2.822 21.995 1.00 97.06 94 VAL A N 1
ATOM 763 C CA . VAL A 1 94 ? -12.799 4.188 21.475 1.00 97.06 94 VAL A CA 1
ATOM 764 C C . VAL A 1 94 ? -13.786 4.174 20.310 1.00 97.06 94 VAL A C 1
ATOM 766 O O . VAL A 1 94 ? -13.618 3.421 19.350 1.00 97.06 94 VAL A O 1
ATOM 769 N N . LYS A 1 95 ? -14.819 5.017 20.392 1.00 95.31 95 LYS A N 1
ATOM 770 C CA . LYS A 1 95 ? -15.979 5.009 19.486 1.00 95.31 95 LYS A CA 1
ATOM 771 C C . LYS A 1 95 ? -15.592 5.159 18.010 1.00 95.31 95 LYS A C 1
ATOM 773 O O . LYS A 1 95 ? -16.145 4.493 17.139 1.00 95.31 95 LYS A O 1
ATOM 778 N N . GLU A 1 96 ? -14.626 6.022 17.718 1.00 94.56 96 GLU A N 1
ATOM 779 C CA . GLU A 1 96 ? -14.104 6.281 16.372 1.00 94.56 96 GLU A CA 1
ATOM 780 C C . GLU A 1 96 ? -13.478 5.025 15.736 1.00 94.56 96 GLU A C 1
ATOM 782 O O . GLU A 1 96 ? -13.482 4.885 14.510 1.00 94.56 96 GLU A O 1
ATOM 787 N N . PHE A 1 97 ? -13.013 4.086 16.567 1.00 97.19 97 PHE A N 1
ATOM 788 C CA . PHE A 1 97 ? -12.329 2.850 16.187 1.00 97.19 97 PHE A CA 1
ATOM 789 C C . PHE A 1 97 ? -13.244 1.611 16.253 1.00 97.19 97 PHE A C 1
ATOM 791 O O . PHE A 1 97 ? -12.780 0.469 16.215 1.00 97.19 97 PHE A O 1
ATOM 798 N N . GLU A 1 98 ? -14.566 1.796 16.299 1.00 95.44 98 GLU A N 1
ATOM 799 C CA . GLU A 1 98 ? -15.520 0.691 16.169 1.00 95.44 98 GLU A CA 1
ATOM 800 C C . GLU A 1 98 ? -15.505 0.093 14.748 1.00 95.44 98 GLU A C 1
ATOM 802 O O . GLU A 1 98 ? -15.679 0.809 13.755 1.00 95.44 98 GLU A O 1
ATOM 807 N N . ASP A 1 99 ? -15.337 -1.235 14.660 1.00 95.06 99 ASP A N 1
ATOM 808 C CA . ASP A 1 99 ? -15.268 -2.020 13.408 1.00 95.06 99 ASP A CA 1
ATOM 809 C C . ASP A 1 99 ? -14.241 -1.490 12.387 1.00 95.06 99 ASP A C 1
ATOM 811 O O . ASP A 1 99 ? -14.462 -1.509 11.176 1.00 95.06 99 ASP A O 1
ATOM 815 N N . VAL A 1 100 ? -13.096 -1.008 12.878 1.00 97.19 100 VAL A N 1
ATOM 816 C CA . VAL A 1 100 ? -11.977 -0.583 12.028 1.00 97.19 100 VAL A CA 1
ATOM 817 C C . VAL A 1 100 ? -10.867 -1.624 11.970 1.00 97.19 100 VAL A C 1
ATOM 819 O O . VAL A 1 100 ? -10.754 -2.495 12.844 1.00 97.19 100 VAL A O 1
ATOM 822 N N . TYR A 1 101 ? -10.032 -1.505 10.941 1.00 97.81 101 TYR A N 1
ATOM 823 C CA . TYR A 1 101 ? -8.788 -2.254 10.786 1.00 97.81 101 TYR A CA 1
ATOM 824 C C . TYR A 1 101 ? -7.695 -1.336 10.243 1.00 97.81 101 TYR A C 1
ATOM 826 O O . TYR A 1 101 ? -7.981 -0.362 9.545 1.00 97.81 101 TYR A O 1
ATOM 834 N N . ALA A 1 102 ? -6.436 -1.632 10.557 1.00 97.88 102 ALA A N 1
ATOM 835 C CA . ALA A 1 102 ? -5.331 -0.857 10.010 1.00 97.88 102 ALA A CA 1
ATOM 836 C C . ALA A 1 102 ? -5.194 -1.110 8.507 1.00 97.88 102 ALA A C 1
ATOM 838 O O . ALA A 1 102 ? -5.104 -0.160 7.737 1.00 97.88 102 ALA A O 1
ATOM 839 N N . PHE A 1 103 ? -5.271 -2.377 8.095 1.00 97.31 103 PHE A N 1
ATOM 840 C CA . PHE A 1 103 ? -5.117 -2.784 6.704 1.00 97.31 103 PHE A CA 1
ATOM 841 C C . PHE A 1 103 ? -6.369 -3.461 6.145 1.00 97.31 103 PHE A C 1
ATOM 843 O O . PHE A 1 103 ? -7.140 -4.121 6.849 1.00 97.31 103 PHE A O 1
ATOM 850 N N . SER A 1 104 ? -6.499 -3.370 4.826 1.00 94.31 104 SER A N 1
ATOM 851 C CA . SER A 1 104 ? -7.398 -4.180 4.014 1.00 94.31 104 SER A CA 1
ATOM 852 C C . SER A 1 104 ? -6.704 -4.577 2.715 1.00 94.31 104 SER A C 1
ATOM 854 O O . SER A 1 104 ? -5.735 -3.954 2.278 1.00 94.31 104 SER A O 1
ATOM 856 N N . THR A 1 105 ? -7.214 -5.630 2.087 1.00 91.31 105 THR A N 1
ATOM 857 C CA . THR A 1 105 ? -6.869 -6.004 0.719 1.00 91.31 105 THR A CA 1
ATOM 858 C C . THR A 1 105 ? -8.051 -6.684 0.040 1.00 91.31 105 THR A C 1
ATOM 860 O O . THR A 1 105 ? -9.101 -6.853 0.644 1.00 91.31 105 THR A O 1
ATOM 863 N N . ALA A 1 106 ? -7.895 -7.111 -1.205 1.00 88.31 106 ALA A N 1
ATOM 864 C CA . ALA A 1 106 ? -8.871 -7.961 -1.875 1.00 88.31 106 ALA A CA 1
ATOM 865 C C . ALA A 1 106 ? -8.156 -9.083 -2.615 1.00 88.31 106 ALA A C 1
ATOM 867 O O . ALA A 1 106 ? -7.768 -8.923 -3.772 1.00 88.31 106 ALA A O 1
ATOM 868 N N . GLY A 1 107 ? -7.930 -10.189 -1.906 1.00 85.00 107 GLY A N 1
ATOM 869 C CA . GLY A 1 107 ? -7.209 -11.342 -2.436 1.00 85.00 107 GLY A CA 1
ATOM 870 C C . GLY A 1 107 ? -8.038 -12.256 -3.335 1.00 85.00 107 GLY A C 1
ATOM 871 O O . GLY A 1 107 ? -7.457 -13.044 -4.081 1.00 85.00 107 GLY A O 1
ATOM 872 N N . GLY A 1 108 ? -9.374 -12.187 -3.265 1.00 91.81 108 GLY A N 1
ATOM 873 C CA . GLY A 1 108 ? -10.282 -13.020 -4.064 1.00 91.81 108 GLY A CA 1
ATOM 874 C C . GLY A 1 108 ? -10.058 -14.535 -3.929 1.00 91.81 108 GLY A C 1
ATOM 875 O O . GLY A 1 108 ? -10.470 -15.295 -4.803 1.00 91.81 108 GLY A O 1
ATOM 876 N N . GLY A 1 109 ? -9.375 -14.975 -2.870 1.00 92.00 109 GLY A N 1
ATOM 877 C CA . GLY A 1 109 ? -8.991 -16.359 -2.593 1.00 92.00 109 GLY A CA 1
ATOM 878 C C . GLY A 1 109 ? -7.775 -16.872 -3.370 1.00 92.00 109 GLY A C 1
ATOM 879 O O . GLY A 1 109 ? -7.450 -18.051 -3.252 1.00 92.00 109 GLY A O 1
ATOM 880 N N . ASN A 1 110 ? -7.109 -16.036 -4.173 1.00 90.38 110 ASN A N 1
ATOM 881 C CA . ASN A 1 110 ? -6.031 -16.476 -5.067 1.00 90.38 110 ASN A CA 1
ATOM 882 C C . ASN A 1 110 ? -4.793 -15.565 -5.084 1.00 90.38 110 ASN A C 1
ATOM 884 O O . ASN A 1 110 ? -3.824 -15.875 -5.775 1.00 90.38 110 ASN A O 1
ATOM 888 N N . SER A 1 111 ? -4.802 -14.456 -4.343 1.00 88.81 111 SER A N 1
ATOM 889 C CA . SER A 1 111 ? -3.691 -13.503 -4.300 1.00 88.81 111 SER A CA 1
ATOM 890 C C . SER A 1 111 ? -3.660 -12.717 -2.985 1.00 88.81 111 SER A C 1
ATOM 892 O O . SER A 1 111 ? -4.557 -12.828 -2.151 1.00 88.81 111 SER A O 1
ATOM 894 N N . LEU A 1 112 ? -2.631 -11.884 -2.806 1.00 89.62 112 LEU A N 1
ATOM 895 C CA . LEU A 1 112 ? -2.540 -10.923 -1.698 1.00 89.62 112 LEU A CA 1
ATOM 896 C C . LEU A 1 112 ? -3.256 -9.592 -2.005 1.00 89.62 112 LEU A C 1
ATOM 898 O O . LEU A 1 112 ? -3.186 -8.653 -1.208 1.00 89.62 112 LEU A O 1
ATOM 902 N N . GLY A 1 113 ? -3.946 -9.495 -3.148 1.00 89.38 113 GLY A N 1
ATOM 903 C CA . GLY A 1 113 ? -4.655 -8.298 -3.592 1.00 89.38 113 GLY A CA 1
ATOM 904 C C . GLY A 1 113 ? -3.753 -7.067 -3.714 1.00 89.38 113 GLY A C 1
ATOM 905 O O . GLY A 1 113 ? -2.580 -7.163 -4.077 1.00 89.38 113 GLY A O 1
ATOM 906 N N . VAL A 1 114 ? -4.299 -5.897 -3.373 1.00 88.62 114 VAL A N 1
ATOM 907 C CA . VAL A 1 114 ? -3.587 -4.610 -3.457 1.00 88.62 114 VAL A CA 1
ATOM 908 C C . VAL A 1 114 ? -2.333 -4.558 -2.582 1.00 88.62 114 VAL A C 1
ATOM 910 O O . VAL A 1 114 ? -1.358 -3.922 -2.971 1.00 88.62 114 VAL A O 1
ATOM 913 N N . LEU A 1 115 ? -2.300 -5.267 -1.448 1.00 91.06 115 LEU A N 1
ATOM 914 C CA . LEU A 1 115 ? -1.115 -5.296 -0.581 1.00 91.06 115 LEU A CA 1
ATOM 915 C C . LEU A 1 115 ? 0.086 -5.956 -1.264 1.00 91.06 115 LEU A C 1
ATOM 917 O O . LEU A 1 115 ? 1.203 -5.477 -1.104 1.00 91.06 115 LEU A O 1
ATOM 921 N N . GLY A 1 116 ? -0.142 -6.966 -2.109 1.00 88.44 116 GLY A N 1
ATOM 922 C CA . GLY A 1 116 ? 0.913 -7.570 -2.931 1.00 88.44 116 GLY A CA 1
ATOM 923 C C . GLY A 1 116 ? 1.476 -6.645 -4.019 1.00 88.44 116 GLY A C 1
ATOM 924 O O . GLY A 1 116 ? 2.454 -7.002 -4.665 1.00 88.44 116 GLY A O 1
ATOM 925 N N . THR A 1 117 ? 0.874 -5.470 -4.239 1.00 84.75 117 THR A N 1
ATOM 926 C CA . THR A 1 117 ? 1.334 -4.498 -5.243 1.00 84.75 117 THR A CA 1
ATOM 927 C C . THR A 1 117 ? 2.266 -3.450 -4.643 1.00 84.75 117 THR A C 1
ATOM 929 O O . THR A 1 117 ? 3.279 -3.125 -5.253 1.00 84.75 117 THR A O 1
ATOM 932 N N . TRP A 1 118 ? 1.945 -2.922 -3.457 1.00 89.44 118 TRP A N 1
ATOM 933 C CA . TRP A 1 118 ? 2.695 -1.804 -2.877 1.00 89.44 118 TRP A CA 1
ATOM 934 C C . TRP A 1 118 ? 3.592 -2.197 -1.703 1.00 89.44 118 TRP A C 1
ATOM 936 O O . TRP A 1 118 ? 4.665 -1.623 -1.565 1.00 89.44 118 TRP A O 1
ATOM 946 N N . MET A 1 119 ? 3.209 -3.169 -0.865 1.00 92.50 119 MET A N 1
ATOM 947 C CA . MET A 1 119 ? 4.028 -3.529 0.300 1.00 92.50 119 MET A CA 1
ATOM 948 C C . MET A 1 119 ? 5.401 -4.099 -0.081 1.00 92.50 119 MET A C 1
ATOM 950 O O . MET A 1 119 ? 6.370 -3.736 0.585 1.00 92.50 119 MET A O 1
ATOM 954 N N . PRO A 1 120 ? 5.549 -4.912 -1.152 1.00 91.38 120 PRO A N 1
ATOM 955 C CA . PRO A 1 120 ? 6.873 -5.340 -1.600 1.00 91.38 120 PRO A CA 1
ATOM 956 C C . PRO A 1 120 ? 7.806 -4.176 -1.948 1.00 91.38 120 PRO A C 1
ATOM 958 O O . PRO A 1 120 ? 9.013 -4.298 -1.766 1.00 91.38 120 PRO A O 1
ATOM 961 N N . LEU A 1 121 ? 7.260 -3.025 -2.366 1.00 89.38 121 LEU A N 1
ATOM 962 C CA . LEU A 1 121 ? 8.046 -1.837 -2.715 1.00 89.38 121 LEU A CA 1
ATOM 963 C C . LEU A 1 121 ? 8.782 -1.217 -1.518 1.00 89.38 121 LEU A C 1
ATOM 965 O O . LEU A 1 121 ? 9.686 -0.412 -1.715 1.00 89.38 121 LEU A O 1
ATOM 969 N N . MET A 1 122 ? 8.421 -1.585 -0.283 1.00 91.94 122 MET A N 1
ATOM 970 C CA . MET A 1 122 ? 9.161 -1.172 0.915 1.00 91.94 122 MET A CA 1
ATOM 971 C C . MET A 1 122 ? 10.485 -1.929 1.094 1.00 91.94 122 MET A C 1
ATOM 973 O O . MET A 1 122 ? 11.366 -1.442 1.797 1.00 91.94 122 MET A O 1
ATOM 977 N N . PHE A 1 123 ? 10.617 -3.103 0.472 1.00 91.75 123 PHE A N 1
ATOM 978 C CA . PHE A 1 123 ? 11.748 -4.021 0.650 1.00 91.75 123 PHE A CA 1
ATOM 979 C C . PHE A 1 123 ? 12.508 -4.287 -0.658 1.00 91.75 123 PHE A C 1
ATOM 981 O O . PHE A 1 123 ? 13.650 -4.738 -0.643 1.00 91.75 123 PHE A O 1
ATOM 988 N N . GLY A 1 124 ? 11.894 -4.004 -1.809 1.00 87.81 124 GLY A N 1
ATOM 989 C CA . GLY A 1 124 ? 12.493 -4.223 -3.119 1.00 87.81 124 GLY A CA 1
ATOM 990 C C . GLY A 1 124 ? 11.538 -3.896 -4.262 1.00 87.81 124 GLY A C 1
ATOM 991 O O . GLY A 1 124 ? 10.835 -2.890 -4.242 1.00 87.81 124 GLY A O 1
ATOM 992 N N . SER A 1 125 ? 11.533 -4.739 -5.292 1.00 83.94 125 SER A N 1
ATOM 993 C CA . SER A 1 125 ? 10.620 -4.613 -6.432 1.00 83.94 125 SER A CA 1
ATOM 994 C C . SER A 1 125 ? 9.271 -5.281 -6.148 1.00 83.94 125 SER A C 1
ATOM 996 O O . SER A 1 125 ? 9.162 -6.204 -5.339 1.00 83.94 125 SER A O 1
ATOM 998 N N . VAL A 1 126 ? 8.230 -4.858 -6.870 1.00 82.44 126 VAL A N 1
ATOM 999 C CA . VAL A 1 126 ? 6.972 -5.610 -6.935 1.00 82.44 126 VAL A CA 1
ATOM 1000 C C . VAL A 1 126 ? 7.241 -7.012 -7.496 1.00 82.44 126 VAL A C 1
ATOM 1002 O O . VAL A 1 126 ? 8.108 -7.193 -8.340 1.00 82.44 126 VAL A O 1
ATOM 1005 N N . THR A 1 127 ? 6.497 -8.029 -7.069 1.00 75.44 127 THR A N 1
ATOM 1006 C CA . THR A 1 127 ? 6.665 -9.416 -7.553 1.00 75.44 127 THR A CA 1
ATOM 1007 C C . THR A 1 127 ? 5.528 -9.870 -8.464 1.00 75.44 127 THR A C 1
ATOM 1009 O O . THR A 1 127 ? 5.183 -11.047 -8.532 1.00 75.44 127 THR A O 1
ATOM 1012 N N . VAL A 1 128 ? 4.940 -8.930 -9.206 1.00 74.31 128 VAL A N 1
ATOM 1013 C CA . VAL A 1 128 ? 3.876 -9.206 -10.178 1.00 74.31 128 VAL A CA 1
ATOM 1014 C C . VAL A 1 128 ? 4.490 -9.286 -11.569 1.00 74.31 128 VAL A C 1
ATOM 1016 O O . VAL A 1 128 ? 4.944 -8.280 -12.100 1.00 74.31 128 VAL A O 1
ATOM 1019 N N . ALA A 1 129 ? 4.511 -10.465 -12.188 1.00 62.59 129 ALA A N 1
ATOM 1020 C CA . ALA A 1 129 ? 4.959 -10.600 -13.573 1.00 62.59 129 ALA A CA 1
ATOM 1021 C C . ALA A 1 129 ? 3.938 -9.973 -14.554 1.00 62.59 129 ALA A C 1
ATOM 1023 O O . ALA A 1 129 ? 2.733 -10.118 -14.339 1.00 62.59 129 ALA A O 1
ATOM 1024 N N . PRO A 1 130 ? 4.385 -9.307 -15.639 1.00 63.22 130 PRO A N 1
ATOM 1025 C CA . PRO A 1 130 ? 5.780 -9.082 -16.044 1.00 63.22 130 PRO A CA 1
ATOM 1026 C C . PRO A 1 130 ? 6.465 -7.877 -15.363 1.00 63.22 130 PRO A C 1
ATOM 1028 O O . PRO A 1 130 ? 7.649 -7.659 -15.582 1.00 63.22 130 PRO A O 1
ATOM 1031 N N . TYR A 1 131 ? 5.751 -7.104 -14.543 1.00 68.00 131 TYR A N 1
ATOM 1032 C CA . TYR A 1 131 ? 6.216 -5.845 -13.937 1.00 68.00 131 TYR A CA 1
ATOM 1033 C C . TYR A 1 131 ? 7.323 -5.986 -12.880 1.00 68.00 131 TYR A C 1
ATOM 1035 O O . TYR A 1 131 ? 7.970 -5.000 -12.549 1.00 68.00 131 TYR A O 1
ATOM 1043 N N . GLY A 1 132 ? 7.527 -7.183 -12.328 1.00 74.81 132 GLY A N 1
ATOM 1044 C CA . GLY A 1 132 ? 8.401 -7.391 -11.175 1.00 74.81 132 GLY A CA 1
ATOM 1045 C C . GLY A 1 132 ? 9.875 -7.655 -11.467 1.00 74.81 132 GLY A C 1
ATOM 1046 O O . GLY A 1 132 ? 10.667 -7.754 -10.528 1.00 74.81 132 GLY A O 1
ATOM 1047 N N . PHE A 1 133 ? 10.245 -7.783 -12.743 1.00 84.19 133 PHE A N 1
ATOM 1048 C CA . PHE A 1 133 ? 11.643 -7.884 -13.153 1.00 84.19 133 PHE A CA 1
ATOM 1049 C C . PHE A 1 133 ? 12.278 -6.498 -13.196 1.00 84.19 133 PHE A C 1
ATOM 1051 O O . PHE A 1 133 ? 11.676 -5.549 -13.697 1.00 84.19 133 PHE A O 1
ATOM 1058 N N . TYR A 1 134 ? 13.509 -6.389 -12.715 1.00 83.31 134 TYR A N 1
ATOM 1059 C CA . TYR A 1 134 ? 14.251 -5.133 -12.718 1.00 83.31 134 TYR A CA 1
ATOM 1060 C C . TYR A 1 134 ? 15.733 -5.385 -12.981 1.00 83.31 134 TYR A C 1
ATOM 1062 O O . TYR A 1 134 ? 16.207 -6.508 -12.858 1.00 83.31 134 TYR A O 1
ATOM 1070 N N . VAL A 1 135 ? 16.458 -4.347 -13.389 1.00 85.00 135 VAL A N 1
ATOM 1071 C CA . VAL A 1 135 ? 17.904 -4.424 -13.614 1.00 85.00 135 VAL A CA 1
ATOM 1072 C C . VAL A 1 135 ? 18.607 -3.829 -12.403 1.00 85.00 135 VAL A C 1
ATOM 1074 O O . VAL A 1 135 ? 18.296 -2.704 -12.006 1.00 85.00 135 VAL A O 1
ATOM 1077 N N . ASP A 1 136 ? 19.524 -4.577 -11.798 1.00 84.94 136 ASP A N 1
ATOM 1078 C CA . ASP A 1 136 ? 20.297 -4.089 -10.659 1.00 84.94 136 ASP A CA 1
ATOM 1079 C C . ASP A 1 136 ? 21.453 -3.162 -11.082 1.00 84.94 136 ASP A C 1
ATOM 1081 O O . ASP A 1 136 ? 21.699 -2.893 -12.260 1.00 84.94 136 ASP A O 1
ATOM 1085 N N . LYS A 1 137 ? 22.206 -2.661 -10.096 1.00 85.56 137 LYS A N 1
ATOM 1086 C CA . LYS A 1 137 ? 23.358 -1.770 -10.322 1.00 85.56 137 LYS A CA 1
ATOM 1087 C C . LYS A 1 137 ? 24.495 -2.399 -11.145 1.00 85.56 137 LYS A C 1
ATOM 1089 O O . LYS A 1 137 ? 25.354 -1.661 -11.621 1.00 85.56 137 LYS A O 1
ATOM 1094 N N . ASN A 1 138 ? 24.526 -3.726 -11.274 1.00 89.75 138 ASN A N 1
ATOM 1095 C CA . ASN A 1 138 ? 25.517 -4.469 -12.051 1.00 89.75 138 ASN A CA 1
ATOM 1096 C C . ASN A 1 138 ? 25.030 -4.755 -13.483 1.00 89.75 138 ASN A C 1
ATOM 1098 O O . ASN A 1 138 ? 25.789 -5.298 -14.282 1.00 89.75 138 ASN A O 1
ATOM 1102 N N . GLY A 1 139 ? 23.794 -4.376 -13.823 1.00 86.62 139 GLY A N 1
ATOM 1103 C CA . GLY A 1 139 ? 23.199 -4.661 -15.126 1.00 86.62 139 GLY A CA 1
ATOM 1104 C C . GLY A 1 139 ? 22.547 -6.043 -15.217 1.00 86.62 139 GLY A C 1
ATOM 1105 O O . GLY A 1 139 ? 22.190 -6.461 -16.318 1.00 86.62 139 GLY A O 1
ATOM 1106 N N . GLU A 1 140 ? 22.385 -6.754 -14.098 1.00 88.56 140 GLU A N 1
ATOM 1107 C CA . GLU A 1 140 ? 21.779 -8.086 -14.078 1.00 88.56 140 GLU A CA 1
ATOM 1108 C C . GLU A 1 140 ? 20.265 -7.997 -13.880 1.00 88.56 140 GLU A C 1
ATOM 1110 O O . GLU A 1 140 ? 19.764 -7.165 -13.121 1.00 88.56 140 GLU A O 1
ATOM 1115 N N . VAL A 1 141 ? 19.522 -8.862 -14.575 1.00 87.19 141 VAL A N 1
ATOM 1116 C CA . VAL A 1 141 ? 18.069 -8.966 -14.406 1.00 87.19 141 VAL A CA 1
ATOM 1117 C C . VAL A 1 141 ? 17.778 -9.716 -13.111 1.00 87.19 141 VAL A C 1
ATOM 1119 O O . VAL A 1 141 ? 18.135 -10.883 -12.970 1.00 87.19 141 VAL A O 1
ATOM 1122 N N . GLN A 1 142 ? 17.079 -9.049 -12.203 1.00 88.69 142 GLN A N 1
ATOM 1123 C CA . GLN A 1 142 ? 16.635 -9.567 -10.919 1.00 88.69 142 GLN A CA 1
ATOM 1124 C C . GLN A 1 142 ? 15.111 -9.692 -10.868 1.00 88.69 142 GLN A C 1
ATOM 1126 O O . GLN A 1 142 ? 14.372 -9.089 -11.654 1.00 88.69 142 GLN A O 1
ATOM 1131 N N . PHE A 1 143 ? 14.640 -10.483 -9.908 1.00 87.88 143 PHE A N 1
ATOM 1132 C CA . PHE A 1 143 ? 13.232 -10.648 -9.571 1.00 87.88 143 PHE A CA 1
ATOM 1133 C C . PHE A 1 143 ? 13.102 -10.808 -8.053 1.00 87.88 143 PHE A C 1
ATOM 1135 O O . PHE A 1 143 ? 13.866 -11.561 -7.452 1.00 87.88 143 PHE A O 1
ATOM 1142 N N . GLY A 1 144 ? 12.105 -10.164 -7.435 1.00 84.44 144 GLY A N 1
ATOM 1143 C CA . GLY A 1 144 ? 11.999 -10.091 -5.967 1.00 84.44 144 GLY A CA 1
ATOM 1144 C C . GLY A 1 144 ? 11.985 -11.448 -5.246 1.00 84.44 144 GLY A C 1
ATOM 1145 O O . GLY A 1 144 ? 12.408 -11.576 -4.099 1.00 84.44 144 GLY A O 1
ATOM 1146 N N . THR A 1 145 ? 11.515 -12.508 -5.913 1.00 84.88 145 THR A N 1
ATOM 1147 C CA . THR A 1 145 ? 11.549 -13.871 -5.359 1.00 84.88 145 THR A CA 1
ATOM 1148 C C . THR A 1 145 ? 12.954 -14.480 -5.342 1.00 84.88 145 THR A C 1
ATOM 1150 O O . THR A 1 145 ? 13.232 -15.315 -4.484 1.00 84.88 145 THR A O 1
ATOM 1153 N N . THR A 1 146 ? 13.837 -14.099 -6.267 1.00 85.44 146 THR A N 1
ATOM 1154 C CA . THR A 1 146 ? 15.192 -14.662 -6.387 1.00 85.44 146 THR A CA 1
ATOM 1155 C C . THR A 1 146 ? 16.250 -13.846 -5.653 1.00 85.44 146 THR A C 1
ATOM 1157 O O . THR A 1 146 ? 17.244 -14.421 -5.222 1.00 85.44 146 THR A O 1
ATOM 1160 N N . ASP A 1 147 ? 16.042 -12.539 -5.479 1.00 87.00 147 ASP A N 1
ATOM 1161 C CA . ASP A 1 147 ? 16.980 -11.656 -4.764 1.00 87.00 147 ASP A CA 1
ATOM 1162 C C . ASP A 1 147 ? 16.788 -11.628 -3.234 1.00 87.00 147 ASP A C 1
ATOM 1164 O O . ASP A 1 147 ? 17.645 -11.120 -2.515 1.00 87.00 147 ASP A O 1
ATOM 1168 N N . GLY A 1 148 ? 15.686 -12.196 -2.730 1.00 89.25 148 GLY A N 1
ATOM 1169 C CA . GLY A 1 148 ? 15.373 -12.300 -1.303 1.00 89.25 148 GLY A CA 1
ATOM 1170 C C . GLY A 1 148 ? 14.443 -11.216 -0.748 1.00 89.25 148 GLY A C 1
ATOM 1171 O O . GLY A 1 148 ? 13.832 -11.452 0.297 1.00 89.25 148 GLY A O 1
ATOM 1172 N N . SER A 1 149 ? 14.236 -10.096 -1.447 1.00 91.12 149 SER A N 1
ATOM 1173 C CA . SER A 1 149 ? 13.378 -8.984 -0.988 1.00 91.12 149 SER A CA 1
ATOM 1174 C C . SER A 1 149 ? 11.923 -9.406 -0.754 1.00 91.12 149 SER A C 1
ATOM 1176 O O . SER A 1 149 ? 11.254 -8.930 0.166 1.00 91.12 149 SER A O 1
ATOM 1178 N N . TYR A 1 150 ? 11.425 -10.384 -1.520 1.00 91.31 150 TYR A N 1
ATOM 1179 C CA . TYR A 1 150 ? 10.074 -10.906 -1.320 1.00 91.31 150 TYR A CA 1
ATOM 1180 C C . TYR A 1 150 ? 9.911 -11.628 0.023 1.00 91.31 150 TYR A C 1
ATOM 1182 O O . TYR A 1 150 ? 8.814 -11.643 0.580 1.00 91.31 150 TYR A O 1
ATOM 1190 N N . LYS A 1 151 ? 10.986 -12.208 0.574 1.00 93.50 151 LYS A N 1
ATOM 1191 C CA . LYS A 1 151 ? 10.938 -12.836 1.897 1.00 93.50 151 LYS A CA 1
ATOM 1192 C C . LYS A 1 151 ? 10.718 -11.788 2.988 1.00 93.50 151 LYS A C 1
ATOM 1194 O O . LYS A 1 151 ? 9.892 -12.018 3.863 1.00 93.50 151 LYS A O 1
ATOM 1199 N N . GLU A 1 152 ? 11.408 -10.652 2.917 1.00 94.81 152 GLU A N 1
ATOM 1200 C CA . GLU A 1 152 ? 11.249 -9.557 3.886 1.00 94.81 152 GLU A CA 1
ATOM 1201 C C . GLU A 1 152 ? 9.812 -9.026 3.884 1.00 94.81 152 GLU A C 1
ATOM 1203 O O . GLU A 1 152 ? 9.193 -8.880 4.939 1.00 94.81 152 GLU A O 1
ATOM 1208 N N . PHE A 1 153 ? 9.229 -8.867 2.693 1.00 94.44 153 PHE A N 1
ATOM 1209 C CA . PHE A 1 153 ? 7.808 -8.564 2.548 1.00 94.44 153 PHE A CA 1
ATOM 1210 C C . PHE A 1 153 ? 6.907 -9.615 3.214 1.00 94.44 153 PHE A C 1
ATOM 1212 O O . PHE A 1 153 ? 5.989 -9.251 3.948 1.00 94.44 153 PHE A O 1
ATOM 1219 N N . LEU A 1 154 ? 7.136 -10.908 2.967 1.00 94.50 154 LEU A N 1
ATOM 1220 C CA . LEU A 1 154 ? 6.314 -11.970 3.553 1.00 94.50 154 LEU A CA 1
ATOM 1221 C C . LEU A 1 154 ? 6.447 -12.030 5.078 1.00 94.50 154 LEU A C 1
ATOM 1223 O O . LEU A 1 154 ? 5.450 -12.279 5.752 1.00 94.50 154 LEU A O 1
ATOM 1227 N N . ASP A 1 155 ? 7.640 -11.787 5.621 1.00 97.25 155 ASP A N 1
ATOM 1228 C CA . ASP A 1 155 ? 7.865 -11.717 7.066 1.00 97.25 155 ASP A CA 1
ATOM 1229 C C . ASP A 1 155 ? 7.088 -10.535 7.676 1.00 97.25 155 ASP A C 1
ATOM 1231 O O . ASP A 1 155 ? 6.392 -10.708 8.677 1.00 97.25 155 ASP A O 1
ATOM 1235 N N . TYR A 1 156 ? 7.118 -9.361 7.036 1.00 97.56 156 TYR A N 1
ATOM 1236 C CA . TYR A 1 156 ? 6.334 -8.195 7.457 1.00 97.56 156 TYR A CA 1
ATOM 1237 C C . TYR A 1 156 ? 4.820 -8.445 7.364 1.00 97.56 156 TYR A C 1
ATOM 1239 O O . TYR A 1 156 ? 4.065 -8.184 8.303 1.00 97.56 156 TYR A O 1
ATOM 1247 N N . PHE A 1 157 ? 4.361 -9.012 6.247 1.00 96.19 157 PHE A N 1
ATOM 1248 C CA . PHE A 1 157 ? 2.951 -9.335 6.039 1.00 96.19 157 PHE A CA 1
ATOM 1249 C C . PHE A 1 157 ? 2.449 -10.394 7.026 1.00 96.19 157 PHE A C 1
ATOM 1251 O O . PHE A 1 157 ? 1.315 -10.320 7.502 1.00 96.19 157 PHE A O 1
ATOM 1258 N N . LYS A 1 158 ? 3.302 -11.358 7.386 1.00 97.38 158 LYS A N 1
ATOM 1259 C CA . LYS A 1 158 ? 3.000 -12.351 8.415 1.00 97.38 158 LYS A CA 1
ATOM 1260 C C . LYS A 1 158 ? 2.686 -11.686 9.755 1.00 97.38 158 LYS A C 1
ATOM 1262 O O . LYS A 1 158 ? 1.691 -12.068 10.363 1.00 97.38 158 LYS A O 1
ATOM 1267 N N . ILE A 1 159 ? 3.453 -10.675 10.172 1.00 98.44 159 ILE A N 1
ATOM 1268 C CA . ILE A 1 159 ? 3.187 -9.936 11.418 1.00 98.44 159 ILE A CA 1
ATOM 1269 C C . ILE A 1 159 ? 1.793 -9.300 11.380 1.00 98.44 159 ILE A C 1
ATOM 1271 O O . ILE A 1 159 ? 1.007 -9.481 12.305 1.00 98.44 159 ILE A O 1
ATOM 1275 N N . ILE A 1 160 ? 1.443 -8.629 10.279 1.00 97.88 160 ILE A N 1
ATOM 1276 C CA . ILE A 1 160 ? 0.122 -8.003 10.097 1.00 97.88 160 ILE A CA 1
ATOM 1277 C C . ILE A 1 160 ? -1.021 -9.014 10.264 1.00 97.88 160 ILE A C 1
ATOM 1279 O O . ILE A 1 160 ? -2.049 -8.699 10.870 1.00 97.88 160 ILE A O 1
ATOM 1283 N N . VAL A 1 161 ? -0.855 -10.222 9.720 1.00 96.56 161 VAL A N 1
ATOM 1284 C CA . VAL A 1 161 ? -1.859 -11.290 9.803 1.00 96.56 161 VAL A CA 1
ATOM 1285 C C . VAL A 1 161 ? -1.907 -11.908 11.203 1.00 96.56 161 VAL A C 1
ATOM 1287 O O . VAL A 1 161 ? -2.999 -12.071 11.747 1.00 96.56 161 VAL A O 1
ATOM 1290 N N . GLU A 1 162 ? -0.758 -12.239 11.796 1.00 98.19 162 GLU A N 1
ATOM 1291 C CA . GLU A 1 162 ? -0.672 -12.863 13.126 1.00 98.19 162 GLU A CA 1
ATOM 1292 C C . GLU A 1 162 ? -1.174 -11.932 14.236 1.00 98.19 162 GLU A C 1
ATOM 1294 O O . GLU A 1 162 ? -1.860 -12.383 15.153 1.00 98.19 162 GLU A O 1
ATOM 1299 N N . GLU A 1 163 ? -0.914 -10.629 14.120 1.00 98.38 163 GLU A N 1
ATOM 1300 C CA . GLU A 1 163 ? -1.419 -9.605 15.041 1.00 98.38 163 GLU A CA 1
ATOM 1301 C C . GLU A 1 163 ? -2.861 -9.166 14.732 1.00 98.38 163 GLU A C 1
ATOM 1303 O O . GLU A 1 163 ? -3.423 -8.349 15.458 1.00 98.38 163 GLU A O 1
ATOM 1308 N N . GLN A 1 164 ? -3.490 -9.723 13.689 1.00 97.50 164 GLN A N 1
ATOM 1309 C CA . GLN A 1 164 ? -4.870 -9.423 13.282 1.00 97.50 164 GLN A CA 1
ATOM 1310 C C . GLN A 1 164 ? -5.116 -7.937 12.946 1.00 97.50 164 GLN A C 1
ATOM 1312 O O . GLN A 1 164 ? -6.231 -7.430 13.092 1.00 97.50 164 GLN A O 1
ATOM 1317 N N . LEU A 1 165 ? -4.090 -7.239 12.446 1.00 98.38 165 LEU A N 1
ATOM 1318 C CA . LEU A 1 165 ? -4.150 -5.813 12.080 1.00 98.38 165 LEU A CA 1
ATOM 1319 C C . LEU A 1 165 ? -4.880 -5.566 10.747 1.00 98.38 165 LEU A C 1
ATOM 1321 O O . LEU A 1 165 ? -5.206 -4.429 10.395 1.00 98.38 165 LEU A O 1
ATOM 1325 N N . ILE A 1 166 ? -5.136 -6.635 9.998 1.00 97.00 166 ILE A N 1
ATOM 1326 C CA . ILE A 1 166 ? -5.837 -6.648 8.717 1.00 97.00 166 ILE A CA 1
ATOM 1327 C C . ILE A 1 166 ? -7.258 -7.197 8.877 1.00 97.00 166 ILE A C 1
ATOM 1329 O O . ILE A 1 166 ? -7.508 -8.081 9.698 1.00 97.00 166 ILE A O 1
ATOM 1333 N N . GLU A 1 167 ? -8.212 -6.685 8.096 1.00 95.06 167 GLU A N 1
ATOM 1334 C CA . GLU A 1 167 ? -9.604 -7.127 8.217 1.00 95.06 167 GLU A CA 1
ATOM 1335 C C . GLU A 1 167 ? -9.791 -8.638 7.951 1.00 95.06 167 GLU A C 1
ATOM 1337 O O . GLU A 1 167 ? -9.194 -9.158 7.018 1.00 95.06 167 GLU A O 1
ATOM 1342 N N . PRO A 1 168 ? -10.650 -9.378 8.680 1.00 93.69 168 PRO A N 1
ATOM 1343 C CA . PRO A 1 168 ? -10.675 -10.846 8.630 1.00 93.69 168 PRO A CA 1
ATOM 1344 C C . PRO A 1 168 ? -10.956 -11.457 7.253 1.00 93.69 168 PRO A C 1
ATOM 1346 O O . PRO A 1 168 ? -10.488 -12.552 6.954 1.00 93.69 168 PRO A O 1
ATOM 1349 N N . ALA A 1 169 ? -11.727 -10.763 6.413 1.00 92.44 169 ALA A N 1
ATOM 1350 C CA . ALA A 1 169 ? -12.104 -11.241 5.085 1.00 92.44 169 ALA A CA 1
ATOM 1351 C C . ALA A 1 169 ? -11.055 -10.925 4.003 1.00 92.44 169 ALA A C 1
ATOM 1353 O O . ALA A 1 169 ? -11.302 -11.204 2.833 1.00 92.44 169 ALA A O 1
ATOM 1354 N N . TRP A 1 170 ? -9.892 -10.365 4.364 1.00 92.06 170 TRP A N 1
ATOM 1355 C CA . TRP A 1 170 ? -8.888 -9.837 3.432 1.00 92.06 170 TRP A CA 1
ATOM 1356 C C . TRP A 1 170 ? -8.510 -10.798 2.296 1.00 92.06 170 TRP A C 1
ATOM 1358 O O . TRP A 1 170 ? -8.378 -10.378 1.144 1.00 92.06 170 TRP A O 1
ATOM 1368 N N . PHE A 1 171 ? -8.355 -12.089 2.605 1.00 93.25 171 PHE A N 1
ATOM 1369 C CA . PHE A 1 171 ? -7.914 -13.076 1.624 1.00 93.25 171 PHE A CA 1
ATOM 1370 C C . PHE A 1 171 ? -9.035 -13.477 0.667 1.00 93.25 171 PHE A C 1
ATOM 1372 O O . PHE A 1 171 ? -8.786 -13.650 -0.520 1.00 93.25 171 PHE A O 1
ATOM 1379 N N . THR A 1 172 ? -10.264 -13.623 1.162 1.00 93.56 172 THR A N 1
ATOM 1380 C CA . THR A 1 172 ? -11.387 -14.177 0.393 1.00 93.56 172 THR A CA 1
ATOM 1381 C C . THR A 1 172 ? -12.254 -13.116 -0.274 1.00 93.56 172 THR A C 1
ATOM 1383 O O . THR A 1 172 ? -12.884 -13.423 -1.285 1.00 93.56 172 THR A O 1
ATOM 1386 N N . GLN A 1 173 ? -12.282 -11.884 0.245 1.00 92.94 173 GLN A N 1
ATOM 1387 C CA . GLN A 1 173 ? -13.122 -10.822 -0.301 1.00 92.94 173 GLN A CA 1
ATOM 1388 C C . GLN A 1 173 ? -12.672 -10.393 -1.698 1.00 92.94 173 GLN A C 1
ATOM 1390 O O . GLN A 1 173 ? -11.473 -10.291 -1.993 1.00 92.94 173 GLN A O 1
ATOM 1395 N N . GLN A 1 174 ? -13.653 -10.106 -2.552 1.00 92.00 174 GLN A N 1
ATOM 1396 C CA . GLN A 1 174 ? -13.417 -9.516 -3.863 1.00 92.00 174 GLN A CA 1
ATOM 1397 C C . GLN A 1 174 ? -13.217 -8.004 -3.751 1.00 92.00 174 GLN A C 1
ATOM 1399 O O . GLN A 1 174 ? -13.693 -7.349 -2.824 1.00 92.00 174 GLN A O 1
ATOM 1404 N N . TYR A 1 175 ? -12.556 -7.415 -4.748 1.00 87.75 175 TYR A N 1
ATOM 1405 C CA . TYR A 1 175 ? -12.256 -5.980 -4.749 1.00 87.75 175 TYR A CA 1
ATOM 1406 C C . TYR A 1 175 ? -13.513 -5.104 -4.626 1.00 87.75 175 TYR A C 1
ATOM 1408 O O . TYR A 1 175 ? -13.503 -4.109 -3.899 1.00 87.75 175 TYR A O 1
ATOM 1416 N N . ALA A 1 176 ? -14.606 -5.513 -5.280 1.00 87.88 176 ALA A N 1
ATOM 1417 C CA . ALA A 1 176 ? -15.901 -4.832 -5.247 1.00 87.88 176 ALA A CA 1
ATOM 1418 C C . ALA A 1 176 ? -16.650 -4.970 -3.904 1.00 87.88 176 ALA A C 1
ATOM 1420 O O . ALA A 1 176 ? -17.616 -4.252 -3.661 1.00 87.88 176 ALA A O 1
ATOM 1421 N N . GLU A 1 177 ? -16.223 -5.877 -3.023 1.00 89.00 177 GLU A N 1
ATOM 1422 C CA . GLU A 1 177 ? -16.923 -6.221 -1.778 1.00 89.00 177 GLU A CA 1
ATOM 1423 C C . GLU A 1 177 ? -16.348 -5.516 -0.542 1.00 89.00 177 GLU A C 1
ATOM 1425 O O . GLU A 1 177 ? -16.849 -5.724 0.565 1.00 89.00 177 GLU A O 1
ATOM 1430 N N . ARG A 1 178 ? -15.330 -4.661 -0.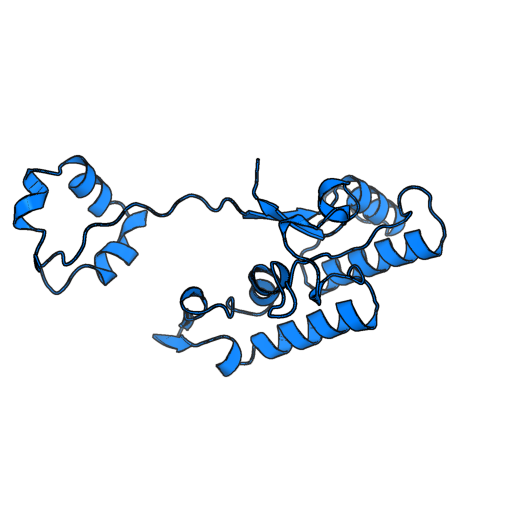712 1.00 90.19 178 ARG A N 1
ATOM 1431 C CA . ARG A 1 178 ? -14.598 -3.978 0.369 1.00 90.19 178 ARG A CA 1
ATOM 1432 C C . ARG A 1 178 ? -15.427 -2.885 1.057 1.00 90.19 178 ARG A C 1
ATOM 1434 O O . ARG A 1 178 ? -15.151 -1.691 0.960 1.00 90.19 178 ARG A O 1
ATOM 1441 N N . LYS A 1 179 ? -16.475 -3.285 1.777 1.00 90.94 179 LYS A N 1
ATOM 1442 C CA . LYS A 1 179 ? -17.417 -2.374 2.452 1.00 90.94 179 LYS A CA 1
ATOM 1443 C C . LYS A 1 179 ? -16.724 -1.452 3.456 1.00 90.94 179 LYS A C 1
ATOM 1445 O O . LYS A 1 179 ? -17.094 -0.288 3.550 1.00 90.94 179 LYS A O 1
ATOM 1450 N N . ARG A 1 180 ? -15.714 -1.951 4.179 1.00 93.25 180 ARG A N 1
ATOM 1451 C CA . ARG A 1 180 ? -14.961 -1.164 5.170 1.00 93.25 180 ARG A CA 1
ATOM 1452 C C . ARG A 1 180 ? -14.110 -0.077 4.532 1.00 93.25 180 ARG A C 1
ATOM 1454 O O . ARG A 1 180 ? -14.115 1.043 5.031 1.00 93.25 180 ARG A O 1
ATOM 1461 N N . THR A 1 181 ? -13.461 -0.376 3.411 1.00 91.31 181 THR A N 1
ATOM 1462 C CA . THR A 1 181 ? -12.759 0.619 2.591 1.00 91.31 181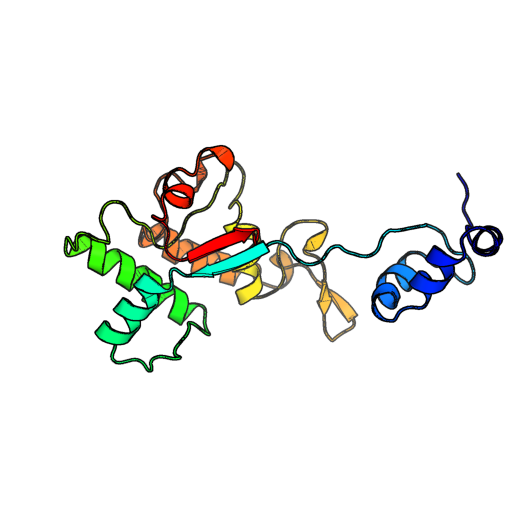 THR A CA 1
ATOM 1463 C C . THR A 1 181 ? -13.689 1.781 2.243 1.00 91.31 181 THR A C 1
ATOM 1465 O O . THR A 1 181 ? -13.438 2.920 2.630 1.00 91.31 181 THR A O 1
ATOM 1468 N N . TYR A 1 182 ? -14.831 1.492 1.611 1.00 89.69 182 TYR A N 1
ATOM 1469 C CA . TYR A 1 182 ? -15.773 2.534 1.179 1.00 89.69 182 TYR A CA 1
ATOM 1470 C C . TYR A 1 182 ? -16.495 3.247 2.333 1.00 89.69 182 TYR A C 1
ATOM 1472 O O . TYR A 1 182 ? -16.989 4.356 2.154 1.00 89.69 182 TYR A O 1
ATOM 1480 N N . ALA A 1 183 ? -16.544 2.640 3.519 1.00 93.12 183 ALA A N 1
ATOM 1481 C CA . ALA A 1 183 ? -17.093 3.251 4.727 1.00 93.12 183 ALA A CA 1
ATOM 1482 C C . ALA A 1 183 ? -16.066 4.080 5.522 1.00 93.12 183 ALA A C 1
ATOM 1484 O O . ALA A 1 183 ? -16.399 4.566 6.604 1.00 93.12 183 ALA A O 1
ATOM 1485 N N . GLY A 1 184 ? -14.820 4.213 5.045 1.00 93.50 184 GLY A N 1
ATOM 1486 C CA . GLY A 1 184 ? -13.761 4.894 5.792 1.00 93.50 184 GLY A CA 1
ATOM 1487 C C . GLY A 1 184 ? -13.443 4.173 7.104 1.00 93.50 184 GLY A C 1
ATOM 1488 O O . GLY A 1 184 ? -13.369 4.790 8.165 1.00 93.50 184 GLY A O 1
ATOM 1489 N N . LYS A 1 185 ? -13.317 2.846 7.065 1.00 96.31 185 LYS A N 1
ATOM 1490 C CA . LYS A 1 185 ? -13.021 2.001 8.236 1.00 96.31 185 LYS A CA 1
ATOM 1491 C C . LYS A 1 185 ? -11.640 1.349 8.179 1.00 96.31 185 LYS A C 1
ATOM 1493 O O . LYS A 1 185 ? -11.322 0.536 9.042 1.00 96.31 185 LYS A O 1
ATOM 1498 N N . ILE A 1 186 ? -10.820 1.726 7.200 1.00 97.00 186 ILE A N 1
ATOM 1499 C CA . ILE A 1 186 ? -9.449 1.242 7.037 1.00 97.00 186 ILE A CA 1
ATOM 1500 C C . ILE A 1 186 ? -8.465 2.405 7.187 1.00 97.00 186 ILE A C 1
ATOM 1502 O O . ILE A 1 186 ? -8.728 3.505 6.699 1.00 97.00 186 ILE A O 1
ATOM 1506 N N . GLY A 1 187 ? -7.366 2.167 7.906 1.00 96.75 187 GLY A N 1
ATOM 1507 C CA . GLY A 1 187 ? -6.381 3.194 8.257 1.00 96.75 187 GLY A CA 1
ATOM 1508 C C . GLY A 1 187 ? -5.303 3.434 7.204 1.00 96.75 187 GLY A C 1
ATOM 1509 O O . GLY A 1 187 ? -4.904 4.579 7.000 1.00 96.75 187 GLY A O 1
ATOM 1510 N N . ILE A 1 188 ? -4.831 2.367 6.558 1.00 96.69 188 ILE A N 1
ATOM 1511 C CA . ILE A 1 188 ? -3.709 2.355 5.616 1.00 96.69 188 ILE A CA 1
ATOM 1512 C C . ILE A 1 188 ? -4.139 1.582 4.369 1.00 96.69 188 ILE A C 1
ATOM 1514 O O . ILE A 1 188 ? -4.429 0.384 4.432 1.00 96.69 188 ILE A O 1
ATOM 1518 N N . GLU A 1 189 ? -4.176 2.259 3.224 1.00 92.00 189 GLU A N 1
ATOM 1519 C CA . GLU A 1 189 ? -4.774 1.704 2.013 1.00 92.00 189 GLU A CA 1
ATOM 1520 C C . GLU A 1 189 ? -4.074 2.135 0.728 1.00 92.00 189 GLU A C 1
ATOM 1522 O O . GLU A 1 189 ? -3.669 3.281 0.569 1.00 92.00 189 GLU A O 1
ATOM 1527 N N . TRP A 1 190 ? -3.992 1.215 -0.231 1.00 90.38 190 TRP A N 1
ATOM 1528 C CA . TRP A 1 190 ? -3.566 1.512 -1.596 1.00 90.38 190 TRP A CA 1
ATOM 1529 C C . TRP A 1 190 ? -4.793 1.654 -2.480 1.00 90.38 190 TRP A C 1
ATOM 1531 O O . TRP A 1 190 ? -5.493 0.672 -2.746 1.00 90.38 190 TRP A O 1
ATOM 1541 N N . MET A 1 191 ? -5.078 2.885 -2.892 1.00 87.44 191 MET A N 1
ATOM 1542 C CA . MET A 1 191 ? -6.323 3.242 -3.567 1.00 87.44 191 MET A CA 1
ATOM 1543 C C . MET A 1 191 ? -6.063 4.237 -4.695 1.00 87.44 191 MET A C 1
ATOM 1545 O O . MET A 1 191 ? -5.107 5.016 -4.617 1.00 87.44 191 MET A O 1
ATOM 1549 N N . PRO A 1 192 ? -6.913 4.245 -5.735 1.00 85.00 192 PRO A N 1
ATOM 1550 C CA . PRO A 1 192 ? -6.828 5.265 -6.760 1.00 85.00 192 PRO A CA 1
ATOM 1551 C C . PRO A 1 192 ? -7.046 6.676 -6.173 1.00 85.00 192 PRO A C 1
ATOM 1553 O O . PRO A 1 192 ? -7.773 6.868 -5.194 1.00 85.00 192 PRO A O 1
ATOM 1556 N N . GLY A 1 193 ? -6.362 7.665 -6.740 1.00 72.44 193 GLY A N 1
ATOM 1557 C CA . GLY A 1 193 ? -6.638 9.084 -6.584 1.00 72.44 193 GLY A CA 1
ATOM 1558 C C . GLY A 1 193 ? -7.923 9.451 -7.314 1.00 72.44 193 GLY A C 1
ATOM 1559 O O . GLY A 1 193 ? -8.153 8.977 -8.425 1.00 72.44 193 GLY A O 1
ATOM 1560 N N . GLU A 1 194 ? -8.741 10.269 -6.660 1.00 54.16 194 GLU A N 1
ATOM 1561 C CA . GLU A 1 194 ? -9.743 11.099 -7.330 1.00 54.16 194 GLU A CA 1
ATOM 1562 C C . GLU A 1 194 ? -9.097 12.430 -7.721 1.00 54.16 194 GLU A C 1
ATOM 1564 O O . GLU A 1 194 ? -8.249 12.911 -6.929 1.00 54.16 194 GLU A O 1
#

Foldseek 3Di:
DDQACVVVCVVVVVQVVVCPDPQNVVVQVVQDDPNGRRDGDDRDDDDQKDKDFDLVLVCVVCVVVVHDNPDDDPALVSLVVSLVVLVVCVVVVPPVSPLAAQDAAFQQQPGQHPCLQCLLVRQAARQDPPRQWDADPVRDIDGCVVVVSVVVSVVSVVCCVVVVRYDPCRNNHHPVRPPCVVVVRYGIDIDGDD